Protein AF-0000000077343801 (afdb_homodimer)

Solvent-accessible surface area (backbone atoms only — not comparable to full-atom values): 18963 Å² total; per-residue (Å²): 127,83,72,76,74,76,71,52,54,49,68,35,41,31,36,28,34,60,86,75,68,34,45,58,31,28,44,32,45,61,70,58,52,49,40,48,61,66,46,58,32,49,32,30,43,39,27,48,33,86,76,45,64,86,81,28,13,57,35,38,32,52,55,19,48,60,54,38,42,67,70,47,59,74,65,82,71,52,58,58,52,56,58,66,41,30,54,53,63,66,68,47,43,61,56,43,52,52,58,41,66,49,52,73,79,70,54,62,78,61,87,59,46,31,31,30,33,21,34,45,32,48,43,69,61,44,73,66,56,51,50,51,51,30,59,74,67,66,58,84,60,70,84,46,47,44,78,46,77,46,70,43,41,71,70,50,47,54,47,34,54,54,29,27,77,74,32,54,47,19,53,25,65,63,73,97,128,84,72,76,74,76,72,52,56,49,68,34,41,31,36,27,36,60,86,76,67,34,44,57,30,28,42,33,44,60,70,59,52,47,40,48,60,65,47,58,32,48,32,32,43,40,26,48,31,86,76,46,63,85,82,26,13,57,37,36,32,51,54,20,49,60,54,38,39,68,70,45,56,75,62,82,73,50,59,59,53,53,58,66,40,31,53,53,63,67,69,47,44,64,56,45,53,51,58,42,65,48,52,72,80,70,54,63,80,62,87,60,47,30,30,31,34,21,33,47,33,48,44,69,61,44,73,64,54,50,50,52,51,30,57,75,68,67,56,83,60,69,83,47,49,44,77,46,78,44,71,44,40,71,69,50,48,52,47,34,53,55,29,27,76,73,32,53,46,19,53,24,64,64,74,95

Organism: Vitis vinifera (NCBI:txid29760)

Radius of gyration: 23.51 Å; Cα contacts (8 Å, |Δi|>4): 564; chains: 2; bounding box: 63×72×60 Å

Sequence (352 aa):
MASKSSTRKMSLKLLINKKDDKVVFAEVKNDFIDFLFNHFLTLPIGTIVSFLPKENCLRDLHESINKMEKAYLLHNESEDLTLKLKTPVFAFLPFFNRYSSRSRSDQHDDLVTYMVADDLSVTPMSMTSTMALFKKYNIQEVDVLEEKVVSIGLEEALHLLHCALHSEEALTNVFLMASKSSTRKMSLKLLINKKDDKVVFAEVKNDFIDFLFNHFLTLPIGTIVSFLPKENCLRDLHESINKMEKAYLLHNESEDLTLKLKTPVFAFLPFFNRYSSRSRSDQHDDLVTYMVADDLSVTPMSMTSTMALFKKYNIQEVDVLEEKVVSIGLEEALHLLHCALHSEEALTNVFL

Foldseek 3Di:
DPPPLPLDWAKWKFKAQQVVLATLKIKHDVLVVCCVPPQVVPQDPLQCLVLDDPPDPSVVVSVVLVVVCVVPVPDDPSVVVCQSSHHSLSSCVVSSNVVRPDDPVNPPPPVWIWIQGQQRDIDTDDPVVVVVSCVVVVPDDPVSIDIDMDTDDSVLSSQLSSCNVPHSRRVSVSPD/DPPPLPQDWAKWKFKAQQVVLATLKIKHDVLVVCCVPPQVVPQDPLQCLVLDDPPDPSVVVSVVLVVVCVVVVPDDPSVVVCQSSHHSLSSCVVSSNVVRPDDPVNPPPPVWIWIQGQQRDIDTDDPVVVVVSCVVVVPDDPVSIDIDMDTDDSVLSSQLSSCNVPHSRRVSVSPD

Nearest PDB structures (foldseek):
  8xa8-assembly1_D  TM=2.074E-01  e=5.955E-01  Bacillus
  8xa8-assembly1_D  TM=2.442E-01  e=6.085E-01  Bacillus

pLDDT: mean 81.86, std 16.07, range [22.3, 98.12]

Secondary structure (DSSP, 8-state):
---------EEEEEEEETTTTEEEEEEE-HHHHHIIIIIITTSBGGGGGGGS-SS-HHHHHHHHHHHHHHHHTTSTTHHHHHHHTS-HHHHHHHHHHHHHHS-GGGS---S--EEEETT--EEE--HHHHHHHHHHTT---GGGEEEEEEEE-HHHHHHHHHHHHH-S-HHHHHH-/---------EEEEEEEETTTTEEEEEEE-HHHHHIIIIIITTSBGGGGGGGS-SS-HHHHHHHHHHHHHHHHTTSTTHHHHHHHTS-HHHHHHHHHHHHHHS-GGGS---S--EEEETT--EEE--HHHHHHHHHHTT---GGGEEEEEEEE-HHHHHHHHHHHHH-S-HHHHHH-

Structure (mmCIF, N/CA/C/O backbone):
data_AF-0000000077343801-model_v1
#
loop_
_entity.id
_entity.type
_entity.pdbx_description
1 polymer 'Uncharacterized protein'
#
loop_
_atom_site.group_PDB
_atom_site.id
_atom_site.type_symbol
_atom_site.label_atom_id
_atom_site.label_alt_id
_atom_site.label_comp_id
_atom_site.label_asym_id
_atom_site.label_entity_id
_atom_site.label_seq_id
_atom_site.pdbx_PDB_ins_code
_atom_site.Cartn_x
_atom_site.Cartn_y
_atom_site.Cartn_z
_atom_site.occupancy
_atom_site.B_iso_or_equiv
_atom_site.auth_seq_id
_atom_site.auth_comp_id
_atom_site.auth_asym_id
_atom_site.auth_atom_id
_atom_site.pdbx_PDB_model_num
ATOM 1 N N . MET A 1 1 ? -30.266 -8.062 -25.109 1 22.3 1 MET A N 1
ATOM 2 C CA . MET A 1 1 ? -29.562 -8.938 -24.188 1 22.3 1 MET A CA 1
ATOM 3 C C . MET A 1 1 ? -28.094 -8.516 -24.062 1 22.3 1 MET A C 1
ATOM 5 O O . MET A 1 1 ? -27.328 -8.633 -25 1 22.3 1 MET A O 1
ATOM 9 N N . ALA A 1 2 ? -27.75 -7.426 -23.453 1 32.94 2 ALA A N 1
ATOM 10 C CA . ALA A 1 2 ? -26.406 -6.867 -23.453 1 32.94 2 ALA A CA 1
ATOM 11 C C . ALA A 1 2 ? -25.359 -7.938 -23.141 1 32.94 2 ALA A C 1
ATOM 13 O O . ALA A 1 2 ? -25.469 -8.617 -22.109 1 32.94 2 ALA A O 1
ATOM 14 N N . SER A 1 3 ? -24.828 -8.633 -23.938 1 30.98 3 SER A N 1
ATOM 15 C CA . SER A 1 3 ? -23.875 -9.719 -23.812 1 30.98 3 SER A CA 1
ATOM 16 C C . SER A 1 3 ? -22.797 -9.383 -22.781 1 30.98 3 SER A C 1
ATOM 18 O O . SER A 1 3 ? -22.125 -8.352 -22.891 1 30.98 3 SER A O 1
ATOM 20 N N . LYS A 1 4 ? -22.984 -9.531 -21.547 1 41.59 4 LYS A N 1
ATOM 21 C CA . LYS A 1 4 ? -22 -9.406 -20.484 1 41.59 4 LYS A CA 1
ATOM 22 C C . LYS A 1 4 ? -20.625 -9.914 -20.938 1 41.59 4 LYS A C 1
ATOM 24 O O . LYS A 1 4 ? -20.453 -11.117 -21.141 1 41.59 4 LYS A O 1
ATOM 29 N N . SER A 1 5 ? -20.031 -9.359 -21.891 1 47.78 5 SER A N 1
ATOM 30 C CA . SER A 1 5 ? -18.75 -9.672 -22.5 1 47.78 5 SER A CA 1
ATOM 31 C C . SER A 1 5 ? -17.781 -10.273 -21.484 1 47.78 5 SER A C 1
ATOM 33 O O . SER A 1 5 ? -17.531 -9.688 -20.438 1 47.78 5 SER A O 1
ATOM 35 N N . SER A 1 6 ? -17.719 -11.602 -21.375 1 57.34 6 SER A N 1
ATOM 36 C CA . SER A 1 6 ? -17 -12.461 -20.453 1 57.34 6 SER A CA 1
ATOM 37 C C . SER A 1 6 ? -15.523 -12.07 -20.359 1 57.34 6 SER A C 1
ATOM 39 O O . SER A 1 6 ? -14.82 -12.078 -21.375 1 57.34 6 SER A O 1
ATOM 41 N N . THR A 1 7 ? -15.094 -11.141 -19.469 1 70 7 THR A N 1
ATOM 42 C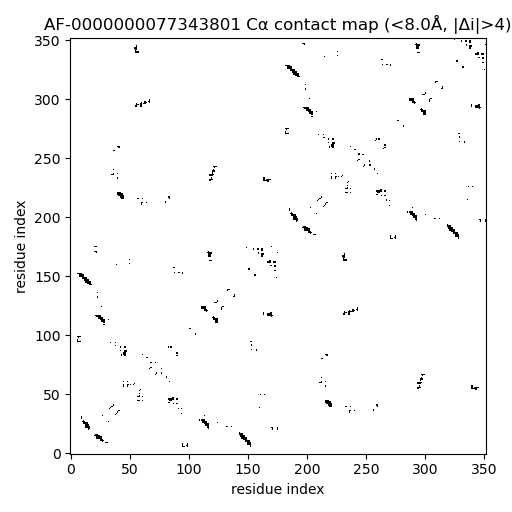 CA . THR A 1 7 ? -13.711 -10.719 -19.281 1 70 7 THR A CA 1
ATOM 43 C C . THR A 1 7 ? -12.789 -11.922 -19.125 1 70 7 THR A C 1
ATOM 45 O O . THR A 1 7 ? -13.094 -12.852 -18.375 1 70 7 THR A O 1
ATOM 48 N N . ARG A 1 8 ? -11.961 -12.211 -20.203 1 81.69 8 ARG A N 1
ATOM 49 C CA . ARG A 1 8 ? -10.992 -13.297 -20.172 1 81.69 8 ARG A CA 1
ATOM 50 C C . ARG A 1 8 ? -10.211 -13.32 -18.859 1 81.69 8 ARG A C 1
ATOM 52 O O . ARG A 1 8 ? -9.852 -12.266 -18.344 1 81.69 8 ARG A O 1
ATOM 59 N N . LYS A 1 9 ? -10.133 -14.555 -18.406 1 90.81 9 LYS A N 1
ATOM 60 C CA . LYS A 1 9 ? -9.398 -14.773 -17.156 1 90.81 9 LYS A CA 1
ATOM 61 C C . LYS A 1 9 ? -8.078 -15.492 -17.422 1 90.81 9 LYS A C 1
ATOM 63 O O . LYS A 1 9 ? -7.93 -16.188 -18.438 1 90.81 9 LYS A O 1
ATOM 68 N N . MET A 1 10 ? -7.086 -15.281 -16.562 1 92.25 10 MET A N 1
ATOM 69 C CA . MET A 1 10 ? -5.82 -16 -16.625 1 92.25 10 MET A CA 1
ATOM 70 C C . MET A 1 10 ? -5.945 -17.375 -15.977 1 92.25 10 MET A C 1
ATOM 72 O O . MET A 1 10 ? -6.672 -17.531 -15 1 92.25 10 MET A O 1
ATOM 76 N N . SER A 1 11 ? -5.23 -18.25 -16.5 1 92.88 11 SER A N 1
ATOM 77 C CA . SER A 1 11 ? -5.289 -19.609 -16 1 92.88 11 SER A CA 1
ATOM 78 C C . SER A 1 11 ? -4.066 -19.938 -15.148 1 92.88 11 SER A C 1
ATOM 80 O O . SER A 1 11 ? -2.938 -19.609 -15.516 1 92.88 11 SER A O 1
ATOM 82 N N . LEU A 1 12 ? -4.309 -20.594 -14 1 95.75 12 LEU A N 1
ATOM 83 C CA . LEU A 1 12 ? -3.275 -21.094 -13.102 1 95.75 12 LEU A CA 1
ATOM 84 C C . LEU A 1 12 ? -3.438 -22.594 -12.875 1 95.75 12 LEU A C 1
ATOM 86 O O . LEU A 1 12 ? -4.559 -23.094 -12.742 1 95.75 12 LEU A O 1
ATOM 90 N N . LYS A 1 13 ? -2.352 -23.25 -12.875 1 95.88 13 LYS A N 1
ATOM 91 C CA . LYS A 1 13 ? -2.354 -24.656 -12.531 1 95.88 13 LYS A CA 1
ATOM 92 C C . LYS A 1 13 ? -1.827 -24.875 -11.117 1 95.88 13 LYS A C 1
ATOM 94 O O . LYS A 1 13 ? -0.621 -24.797 -10.875 1 95.88 13 LYS A O 1
ATOM 99 N N . LEU A 1 14 ? -2.709 -25.266 -10.227 1 97.5 14 LEU A N 1
ATOM 100 C CA . LEU A 1 14 ? -2.355 -25.438 -8.828 1 97.5 14 LEU A CA 1
ATOM 101 C C . LEU A 1 14 ? -1.885 -26.859 -8.555 1 97.5 14 LEU A C 1
ATOM 103 O O . LEU A 1 14 ? -2.436 -27.812 -9.109 1 97.5 14 LEU A O 1
ATOM 107 N N . LEU A 1 15 ? -0.888 -26.984 -7.789 1 95.94 15 LEU A N 1
ATOM 108 C CA . LEU A 1 15 ? -0.57 -28.234 -7.102 1 95.94 15 LEU A CA 1
ATOM 109 C C . LEU A 1 15 ? -1.032 -28.188 -5.648 1 95.94 15 LEU A C 1
ATOM 111 O O . LEU A 1 15 ? -0.593 -27.328 -4.879 1 95.94 15 LEU A O 1
ATOM 115 N N . ILE A 1 16 ? -1.852 -29.094 -5.262 1 97.25 16 ILE A N 1
ATOM 116 C CA . ILE A 1 16 ? -2.518 -29.047 -3.963 1 97.25 16 ILE A CA 1
ATOM 117 C C . ILE A 1 16 ? -2.121 -30.281 -3.145 1 97.25 16 ILE A C 1
ATOM 119 O O . ILE A 1 16 ? -2.061 -31.391 -3.672 1 97.25 16 ILE A O 1
ATOM 123 N N . ASN A 1 17 ? -1.799 -30.078 -1.932 1 95.75 17 ASN A N 1
ATOM 124 C CA . ASN A 1 17 ? -1.691 -31.156 -0.95 1 95.75 17 ASN A CA 1
ATOM 125 C C . ASN A 1 17 ? -3.051 -31.5 -0.352 1 95.75 17 ASN A C 1
ATOM 127 O O . ASN A 1 17 ? -3.578 -30.766 0.48 1 95.75 17 ASN A O 1
ATOM 131 N N . LYS A 1 18 ? -3.551 -32.562 -0.709 1 94.19 18 LYS A N 1
ATOM 132 C CA . LYS A 1 18 ? -4.902 -32.969 -0.321 1 94.19 18 LYS A CA 1
ATOM 133 C C . LYS A 1 18 ? -4.977 -33.25 1.173 1 94.19 18 LYS A C 1
ATOM 135 O O . LYS A 1 18 ? -6.039 -33.125 1.783 1 94.19 18 LYS A O 1
ATOM 140 N N . LYS A 1 19 ? -3.992 -33.656 1.693 1 91.5 19 LYS A N 1
ATOM 141 C CA . LYS A 1 19 ? -3.973 -33.969 3.115 1 91.5 19 LYS A CA 1
ATOM 142 C C . LYS A 1 19 ? -4.262 -32.75 3.973 1 91.5 19 LYS A C 1
ATOM 144 O O . LYS A 1 19 ? -5.039 -32.812 4.93 1 91.5 19 LYS A O 1
ATOM 149 N N . ASP A 1 20 ? -3.699 -31.672 3.615 1 91.88 20 ASP A N 1
ATOM 150 C CA . ASP A 1 20 ? -3.82 -30.453 4.41 1 91.88 20 ASP A CA 1
ATOM 151 C C . ASP A 1 20 ? -4.777 -29.453 3.748 1 91.88 20 ASP A C 1
ATOM 153 O O . ASP A 1 20 ? -5.098 -28.422 4.328 1 91.88 20 ASP A O 1
ATOM 157 N N . ASP A 1 21 ? -5.215 -29.781 2.52 1 94.56 21 ASP A N 1
ATOM 158 C CA . ASP A 1 21 ? -6.047 -28.875 1.735 1 94.56 21 ASP A CA 1
ATOM 159 C C . ASP A 1 21 ? -5.371 -27.516 1.564 1 94.56 21 ASP A C 1
ATOM 161 O O . ASP A 1 21 ? -5.961 -26.484 1.873 1 94.56 21 ASP A O 1
ATOM 165 N N . LYS A 1 22 ? -4.137 -27.656 1.04 1 95.94 22 LYS A N 1
ATOM 166 C CA . LYS A 1 22 ? -3.332 -26.453 0.86 1 95.94 22 LYS A CA 1
ATOM 167 C C . LYS A 1 22 ? -2.676 -26.438 -0.518 1 95.94 22 LYS A C 1
ATOM 169 O O . LYS A 1 22 ? -2.246 -27.484 -1.022 1 95.94 22 LYS A O 1
ATOM 174 N N . VAL A 1 23 ? -2.621 -25.297 -1.036 1 97 23 VAL A N 1
ATOM 175 C CA . VAL A 1 23 ? -1.868 -25.125 -2.275 1 97 23 VAL A CA 1
ATOM 176 C C . VAL A 1 23 ? -0.371 -25.188 -1.981 1 97 23 VAL A C 1
ATOM 178 O O . VAL A 1 23 ? 0.115 -24.5 -1.077 1 97 23 VAL A O 1
ATOM 181 N N . VAL A 1 24 ? 0.286 -26.062 -2.65 1 96.12 24 VAL A N 1
ATOM 182 C CA . VAL A 1 24 ? 1.742 -26.078 -2.564 1 96.12 24 VAL A CA 1
ATOM 183 C C . VAL A 1 24 ? 2.328 -24.953 -3.414 1 96.12 24 VAL A C 1
ATOM 185 O O . VAL A 1 24 ? 3.098 -24.125 -2.916 1 96.12 24 VAL A O 1
ATOM 188 N N . PHE A 1 25 ? 1.961 -24.938 -4.641 1 96.44 25 PHE A N 1
ATOM 189 C CA . PHE A 1 25 ? 2.318 -23.828 -5.523 1 96.44 25 PHE A CA 1
ATOM 190 C C . PHE A 1 25 ? 1.411 -23.797 -6.746 1 96.44 25 PHE A C 1
ATOM 192 O O . PHE A 1 25 ? 0.63 -24.719 -6.969 1 96.44 25 PHE A O 1
ATOM 199 N N . ALA A 1 26 ? 1.459 -22.75 -7.516 1 96.44 26 ALA A N 1
ATOM 200 C CA . ALA A 1 26 ? 0.804 -22.594 -8.812 1 96.44 26 ALA A CA 1
ATOM 201 C C . ALA A 1 26 ? 1.829 -22.453 -9.93 1 96.44 26 ALA A C 1
ATOM 203 O O . ALA A 1 26 ? 2.816 -21.734 -9.797 1 96.44 26 ALA A O 1
ATOM 204 N N . GLU A 1 27 ? 1.664 -23.172 -10.906 1 93.44 27 GLU A N 1
ATOM 205 C CA . GLU A 1 27 ? 2.373 -22.938 -12.164 1 93.44 27 GLU A CA 1
ATOM 206 C C . GLU A 1 27 ? 1.689 -21.859 -12.992 1 93.44 27 GLU A C 1
ATOM 208 O O . GLU A 1 27 ? 0.493 -21.953 -13.273 1 93.44 27 GLU A O 1
ATOM 213 N N . VAL A 1 28 ? 2.434 -20.891 -13.367 1 91.81 28 VAL A N 1
ATOM 214 C CA . VAL A 1 28 ? 1.811 -19.734 -14.008 1 91.81 28 VAL A CA 1
ATOM 215 C C . VAL A 1 28 ? 2.676 -19.266 -15.18 1 91.81 28 VAL A C 1
ATOM 217 O O . VAL A 1 28 ? 3.859 -19.594 -15.258 1 91.81 28 VAL A O 1
ATOM 220 N N . LYS A 1 29 ? 2.062 -18.531 -15.953 1 87.31 29 LYS A N 1
ATOM 221 C CA . LYS A 1 29 ? 2.76 -17.938 -17.094 1 87.31 29 LYS A CA 1
ATOM 222 C C . LYS A 1 29 ? 3.066 -16.469 -16.844 1 87.31 29 LYS A C 1
ATOM 224 O O . LYS A 1 29 ? 2.766 -15.938 -15.766 1 87.31 29 LYS A O 1
ATOM 229 N N . ASN A 1 30 ? 3.633 -15.82 -17.812 1 85.06 30 ASN A N 1
ATOM 230 C CA . ASN A 1 30 ? 4.137 -14.461 -17.672 1 85.06 30 ASN A CA 1
ATOM 231 C C . ASN A 1 30 ? 3.008 -13.469 -17.406 1 85.06 30 ASN A C 1
ATOM 233 O O . ASN A 1 30 ? 3.217 -12.453 -16.734 1 85.06 30 ASN A O 1
ATOM 237 N N . ASP A 1 31 ? 1.903 -13.711 -17.922 1 85.56 31 ASP A N 1
ATOM 238 C CA . ASP A 1 31 ? 0.797 -12.773 -17.75 1 85.56 31 ASP A CA 1
ATOM 239 C C . ASP A 1 31 ? 0.469 -12.594 -16.266 1 85.56 31 ASP A C 1
ATOM 241 O O . ASP A 1 31 ? 0.23 -11.477 -15.812 1 85.56 31 ASP A O 1
ATOM 245 N N . PHE A 1 32 ? 0.473 -13.664 -15.539 1 91.25 32 PHE A N 1
ATOM 246 C CA . PHE A 1 32 ? 0.188 -13.57 -14.117 1 91.25 32 PHE A CA 1
ATOM 247 C C . PHE A 1 32 ? 1.351 -12.922 -13.375 1 91.25 32 PHE A C 1
ATOM 249 O O . PHE A 1 32 ? 1.143 -12.156 -12.43 1 91.25 32 PHE A O 1
ATOM 256 N N . ILE A 1 33 ? 2.572 -13.203 -13.758 1 89 33 ILE A N 1
ATOM 257 C CA . ILE A 1 33 ? 3.752 -12.578 -13.172 1 89 33 ILE A CA 1
ATOM 258 C C . ILE A 1 33 ? 3.711 -11.07 -13.406 1 89 33 ILE A C 1
ATOM 260 O O . ILE A 1 33 ? 3.975 -10.289 -12.492 1 89 33 ILE A O 1
ATOM 264 N N . ASP A 1 34 ? 3.391 -10.688 -14.578 1 84.94 34 ASP A N 1
ATOM 265 C CA . ASP A 1 34 ? 3.236 -9.273 -14.906 1 84.94 34 ASP A CA 1
ATOM 266 C C . ASP A 1 34 ? 2.18 -8.617 -14.023 1 84.94 34 ASP A C 1
ATOM 268 O O . ASP A 1 34 ? 2.389 -7.516 -13.516 1 84.94 34 ASP A O 1
ATOM 272 N N . PHE A 1 35 ? 1.111 -9.289 -13.828 1 90.25 35 PHE A N 1
ATOM 273 C CA . PHE A 1 35 ? 0.046 -8.773 -12.977 1 90.25 35 PHE A CA 1
ATOM 274 C C . PHE A 1 35 ? 0.545 -8.57 -11.547 1 90.25 35 PHE A C 1
ATOM 276 O O . PHE A 1 35 ? 0.338 -7.508 -10.961 1 90.25 35 PHE A O 1
ATOM 283 N N . LEU A 1 36 ? 1.188 -9.625 -10.992 1 92.38 36 LEU A N 1
ATOM 284 C CA . LEU A 1 36 ? 1.639 -9.578 -9.609 1 92.38 36 LEU A CA 1
ATOM 285 C C . LEU A 1 36 ? 2.664 -8.469 -9.406 1 92.38 36 LEU A C 1
ATOM 287 O O . LEU A 1 36 ? 2.535 -7.652 -8.492 1 92.38 36 LEU A O 1
ATOM 291 N N . PHE A 1 37 ? 3.598 -8.359 -10.281 1 87 37 PHE A N 1
ATOM 292 C CA . PHE A 1 37 ? 4.738 -7.477 -10.078 1 87 37 PHE A CA 1
ATOM 293 C C . PHE A 1 37 ? 4.402 -6.051 -10.492 1 87 37 PHE A C 1
ATOM 295 O O . PHE A 1 37 ? 4.773 -5.094 -9.812 1 87 37 PHE A O 1
ATOM 302 N N . ASN A 1 38 ? 3.682 -5.906 -11.547 1 84.19 38 ASN A N 1
ATOM 303 C CA . ASN A 1 38 ? 3.551 -4.582 -12.148 1 84.19 38 ASN A CA 1
ATOM 304 C C . ASN A 1 38 ? 2.203 -3.949 -11.828 1 84.19 38 ASN A C 1
ATOM 306 O O . ASN A 1 38 ? 2.021 -2.742 -12 1 84.19 38 ASN A O 1
ATOM 310 N N . HIS A 1 39 ? 1.342 -4.711 -11.383 1 86 39 HIS A N 1
ATOM 311 C CA . HIS A 1 39 ? 0.022 -4.152 -11.117 1 86 39 HIS A CA 1
ATOM 312 C C . HIS A 1 39 ? -0.382 -4.363 -9.664 1 86 39 HIS A C 1
ATOM 314 O O . HIS A 1 39 ? -0.862 -3.436 -9.008 1 86 39 HIS A O 1
ATOM 320 N N . PHE A 1 40 ? -0.179 -5.555 -9.234 1 89.88 40 PHE A N 1
ATOM 321 C CA . PHE A 1 40 ? -0.554 -5.922 -7.875 1 89.88 40 PHE A CA 1
ATOM 322 C C . PHE A 1 40 ? 0.315 -5.191 -6.855 1 89.88 40 PHE A C 1
ATOM 324 O O . PHE A 1 40 ? -0.2 -4.488 -5.984 1 89.88 40 PHE A O 1
ATOM 331 N N . LEU A 1 41 ? 1.603 -5.223 -7.051 1 88.56 41 LEU A N 1
ATOM 332 C CA . LEU A 1 41 ? 2.551 -4.637 -6.109 1 88.56 41 LEU A CA 1
ATOM 333 C C . LEU A 1 41 ? 2.637 -3.127 -6.289 1 88.56 41 LEU A C 1
ATOM 335 O O . LEU A 1 41 ? 3.098 -2.414 -5.395 1 88.56 41 LEU A O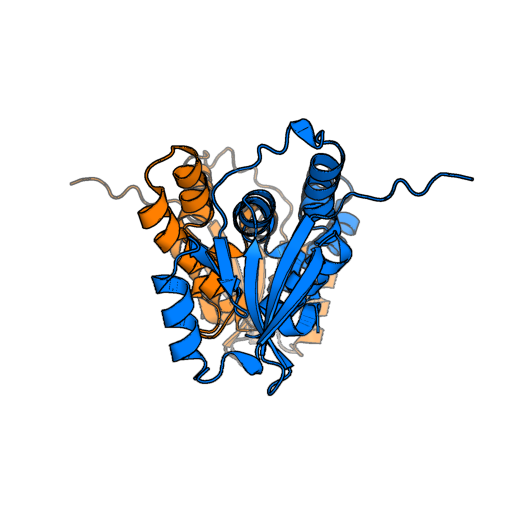 1
ATOM 339 N N . THR A 1 42 ? 2.232 -2.676 -7.398 1 85.88 42 THR A N 1
ATOM 340 C CA . THR A 1 42 ? 2.396 -1.252 -7.676 1 85.88 42 THR A CA 1
ATOM 341 C C . THR A 1 42 ? 1.11 -0.491 -7.367 1 85.88 42 THR A C 1
ATOM 343 O O . THR A 1 42 ? 1.014 0.708 -7.637 1 85.88 42 THR A O 1
ATOM 346 N N . LEU A 1 43 ? 0.204 -1.181 -6.812 1 87.25 43 LEU A N 1
ATOM 347 C CA . LEU A 1 43 ? -1.03 -0.518 -6.41 1 87.25 43 LEU A CA 1
ATOM 348 C C . LEU A 1 43 ? -0.749 0.57 -5.379 1 87.25 43 LEU A C 1
ATOM 350 O O . LEU A 1 43 ? 0.036 0.364 -4.449 1 87.25 43 LEU A O 1
ATOM 354 N N . PRO A 1 44 ? -1.374 1.67 -5.555 1 86.25 44 PRO A N 1
ATOM 355 C CA . PRO A 1 44 ? -1.252 2.682 -4.504 1 86.25 44 PRO A CA 1
ATOM 356 C C . PRO A 1 44 ? -1.771 2.193 -3.152 1 86.25 44 PRO A C 1
ATOM 358 O O . PRO A 1 44 ? -2.773 1.479 -3.094 1 86.25 44 PRO A O 1
ATOM 361 N N . ILE A 1 45 ? -1.162 2.629 -2.127 1 86.75 45 ILE A N 1
ATOM 362 C CA . ILE A 1 45 ? -1.534 2.225 -0.774 1 86.75 45 ILE A CA 1
ATOM 363 C C . ILE A 1 45 ? -2.945 2.715 -0.46 1 86.75 45 ILE A C 1
ATOM 365 O O . ILE A 1 45 ? -3.693 2.051 0.261 1 86.75 45 ILE A O 1
ATOM 369 N N . GLY A 1 46 ? -3.27 3.818 -1.034 1 84.62 46 GLY A N 1
ATOM 370 C CA . GLY A 1 46 ? -4.594 4.367 -0.8 1 84.62 46 GLY A CA 1
ATOM 371 C C . GLY A 1 46 ? -5.711 3.463 -1.284 1 84.62 46 GLY A C 1
ATOM 372 O O . GLY A 1 46 ? -6.855 3.582 -0.838 1 84.62 46 GLY A O 1
ATOM 373 N N . THR A 1 47 ? -5.43 2.551 -2.152 1 83.62 47 THR A N 1
ATOM 374 C CA . THR A 1 47 ? -6.453 1.676 -2.711 1 83.62 47 THR A CA 1
ATOM 375 C C . THR A 1 47 ? -6.758 0.522 -1.76 1 83.62 47 THR A C 1
ATOM 377 O O . THR A 1 47 ? -7.801 -0.127 -1.876 1 83.62 47 THR A O 1
ATOM 380 N N . ILE A 1 48 ? -5.918 0.285 -0.839 1 83.69 48 ILE A N 1
ATOM 381 C CA . ILE A 1 48 ? -6.09 -0.916 -0.029 1 83.69 48 ILE A CA 1
ATOM 382 C C . ILE A 1 48 ? -6.582 -0.532 1.364 1 83.69 48 ILE A C 1
ATOM 384 O O . ILE A 1 48 ? -6.664 -1.38 2.256 1 83.69 48 ILE A O 1
ATOM 388 N N . VAL A 1 49 ? -6.895 0.671 1.602 1 83.56 49 VAL A N 1
ATOM 389 C CA . VAL A 1 49 ? -7.234 1.155 2.936 1 83.56 49 VAL A CA 1
ATOM 390 C C . VAL A 1 49 ? -8.484 0.437 3.445 1 83.56 49 VAL A C 1
ATOM 392 O O . VAL A 1 49 ? -8.656 0.263 4.652 1 83.56 49 VAL A O 1
ATOM 395 N N . SER A 1 50 ? -9.32 0.065 2.562 1 79.69 50 SER A N 1
ATOM 396 C CA . SER A 1 50 ? -10.547 -0.62 2.959 1 79.69 50 SER A CA 1
ATOM 397 C C . SER A 1 50 ? -10.25 -1.986 3.564 1 79.69 50 SER A C 1
ATOM 399 O O . SER A 1 50 ? -11.094 -2.572 4.242 1 79.69 50 SER A O 1
ATOM 401 N N . PHE A 1 51 ? -9.062 -2.473 3.316 1 80.31 51 PHE A N 1
ATOM 402 C CA . PHE A 1 51 ? -8.672 -3.773 3.848 1 80.31 51 PHE A CA 1
ATOM 403 C C . PHE A 1 51 ? -7.926 -3.617 5.164 1 80.31 51 PHE A C 1
ATOM 405 O O . PHE A 1 51 ? -7.578 -4.609 5.809 1 80.31 51 PHE A O 1
ATOM 412 N N . LEU A 1 52 ? -7.664 -2.412 5.586 1 80.81 52 LEU A N 1
ATOM 413 C CA . LEU A 1 52 ? -6.918 -2.141 6.809 1 80.81 52 LEU A CA 1
ATOM 414 C C . LEU A 1 52 ? -7.855 -2.018 8.008 1 80.81 52 LEU A C 1
ATOM 416 O O . LEU A 1 52 ? -9.07 -1.859 7.836 1 80.81 52 LEU A O 1
ATOM 420 N N . PRO A 1 53 ? -7.258 -2.098 9.109 1 80.69 53 PRO A N 1
ATOM 421 C CA . PRO A 1 53 ? -8.094 -1.91 10.297 1 80.69 53 PRO A CA 1
ATOM 422 C C . PRO A 1 53 ? -8.773 -0.542 10.328 1 80.69 53 PRO A C 1
ATOM 424 O O . PRO A 1 53 ? -8.281 0.409 9.719 1 80.69 53 PRO A O 1
ATOM 427 N N . LYS A 1 54 ? -9.859 -0.451 11.062 1 80.62 54 LYS A N 1
ATOM 428 C CA . LYS A 1 54 ? -10.656 0.774 11.125 1 80.62 54 LYS A CA 1
ATOM 429 C C . LYS A 1 54 ? -9.852 1.919 11.734 1 80.62 54 LYS A C 1
ATOM 431 O O . LYS A 1 54 ? -9.961 3.066 11.297 1 80.62 54 LYS A O 1
ATOM 436 N N . GLU A 1 55 ? -9.109 1.577 12.766 1 83.88 55 GLU A N 1
ATOM 437 C CA . GLU A 1 55 ? -8.32 2.607 13.438 1 83.88 55 GLU A CA 1
ATOM 438 C C . GLU A 1 55 ? -6.926 2.717 12.82 1 83.88 55 GLU A C 1
ATOM 440 O O . GLU A 1 55 ? -5.934 2.336 13.438 1 83.88 55 GLU A O 1
ATOM 445 N N . ASN A 1 56 ? -6.922 3.195 11.555 1 87.31 56 ASN A N 1
ATOM 446 C CA . ASN A 1 56 ? -5.656 3.316 10.836 1 87.31 56 ASN A CA 1
ATOM 447 C C . ASN A 1 56 ? -5.516 4.691 10.188 1 87.31 56 ASN A C 1
ATOM 449 O O . ASN A 1 56 ? -6.461 5.203 9.586 1 87.31 56 ASN A O 1
ATOM 453 N N . CYS A 1 57 ? -4.383 5.234 10.328 1 91.75 57 CYS A N 1
ATOM 454 C CA . CYS A 1 57 ? -4.152 6.598 9.859 1 91.75 57 CYS A CA 1
ATOM 455 C C . CYS A 1 57 ? -4.309 6.688 8.344 1 91.75 57 CYS A C 1
ATOM 457 O O . CYS A 1 57 ? -4.773 7.703 7.824 1 91.75 57 CYS A O 1
ATOM 459 N N . LEU A 1 58 ? -3.912 5.668 7.656 1 88.44 58 LEU A N 1
ATOM 460 C CA . LEU A 1 58 ? -4.039 5.684 6.203 1 88.44 58 LEU A CA 1
ATOM 461 C C . LEU A 1 58 ? -5.504 5.695 5.781 1 88.44 58 LEU A C 1
ATOM 463 O O . LEU A 1 58 ? -5.867 6.336 4.793 1 88.44 58 LEU A O 1
ATOM 467 N N . ARG A 1 59 ? -6.262 4.988 6.5 1 86.88 59 ARG A N 1
ATOM 468 C CA . ARG A 1 59 ? -7.699 5 6.242 1 86.88 59 ARG A CA 1
ATOM 469 C C . ARG A 1 59 ? -8.297 6.379 6.508 1 86.88 59 ARG A C 1
ATOM 471 O O . ARG A 1 59 ? -9.07 6.891 5.699 1 86.88 59 ARG A O 1
ATOM 478 N N . ASP A 1 60 ? -7.945 6.934 7.609 1 89.5 60 ASP A N 1
ATOM 479 C CA . ASP A 1 60 ? -8.43 8.266 7.957 1 89.5 60 ASP A CA 1
ATOM 480 C C . ASP A 1 60 ? -8.031 9.289 6.898 1 89.5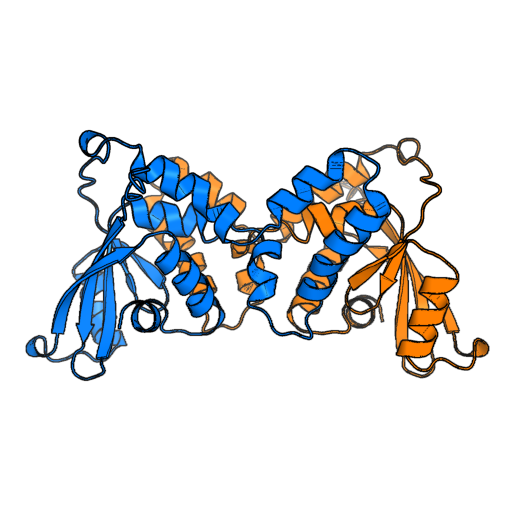 60 ASP A C 1
ATOM 482 O O . ASP A 1 60 ? -8.844 10.133 6.5 1 89.5 60 ASP A O 1
ATOM 486 N N . LEU A 1 61 ? -6.828 9.195 6.508 1 90.69 61 LEU A N 1
ATOM 487 C CA . LEU A 1 61 ? -6.316 10.086 5.473 1 90.69 61 LEU A CA 1
ATOM 488 C C . LEU A 1 61 ? -7.098 9.922 4.172 1 90.69 61 LEU A C 1
ATOM 490 O O . LEU A 1 61 ? -7.504 10.906 3.557 1 90.69 61 LEU A O 1
ATOM 494 N N . HIS A 1 62 ? -7.219 8.742 3.818 1 87.38 62 HIS A N 1
ATOM 495 C CA . HIS A 1 62 ? -7.965 8.445 2.604 1 87.38 62 HIS A CA 1
ATOM 496 C C . HIS A 1 62 ? -9.391 8.984 2.682 1 87.38 62 HIS A C 1
ATOM 498 O O . HIS A 1 62 ? -9.883 9.578 1.722 1 87.38 62 HIS A O 1
ATOM 504 N N . GLU A 1 63 ? -10.055 8.773 3.719 1 84.81 63 GLU A N 1
ATOM 505 C CA . GLU A 1 63 ? -11.43 9.234 3.908 1 84.81 63 GLU A CA 1
ATOM 506 C C . GLU A 1 63 ? -11.508 10.758 3.83 1 84.81 63 GLU A C 1
ATOM 508 O O . GLU A 1 63 ? -12.547 11.312 3.477 1 84.81 63 GLU A O 1
ATOM 513 N N . SER A 1 64 ? -10.5 11.391 4.227 1 87.06 64 SER A N 1
ATOM 514 C CA . SER A 1 64 ? -10.453 12.852 4.195 1 87.06 64 SER A CA 1
ATOM 515 C C . SER A 1 64 ? -10.531 13.375 2.768 1 87.06 64 SER A C 1
ATOM 517 O O . SER A 1 64 ? -11.008 14.492 2.539 1 87.06 64 SER A O 1
ATOM 519 N N . ILE A 1 65 ? -9.992 12.68 1.836 1 80.56 65 ILE A N 1
ATOM 520 C CA . ILE A 1 65 ? -10.047 13.086 0.436 1 80.56 65 ILE A CA 1
ATOM 521 C C . ILE A 1 65 ? -11.492 13.289 0.008 1 80.56 65 ILE A C 1
ATOM 523 O O . ILE A 1 65 ? -11.828 14.289 -0.63 1 80.56 65 ILE A O 1
ATOM 527 N N . ASN A 1 66 ? -12.281 12.344 0.38 1 70.88 66 ASN A N 1
ATOM 528 C CA . ASN A 1 66 ? -13.688 12.422 0.013 1 70.88 66 ASN A CA 1
ATOM 529 C C . ASN A 1 66 ? -14.367 13.633 0.65 1 70.88 66 ASN A C 1
ATOM 531 O O . ASN A 1 66 ? -15.203 14.281 0.023 1 70.88 66 ASN A O 1
ATOM 535 N N . LYS A 1 67 ? -13.938 13.844 1.85 1 73.62 67 LYS A N 1
ATOM 536 C CA . LYS A 1 67 ? -14.516 14.969 2.576 1 73.62 67 LYS A CA 1
ATOM 537 C C . LYS A 1 67 ? -14.062 16.297 1.98 1 73.62 67 LYS A C 1
ATOM 539 O O . LYS A 1 67 ? -14.852 17.25 1.893 1 73.62 67 LYS A O 1
ATOM 544 N N . MET A 1 68 ? -12.828 16.312 1.589 1 74.31 68 MET A N 1
ATOM 545 C CA . MET A 1 68 ? -12.25 17.531 1.022 1 74.31 68 MET A CA 1
ATOM 546 C C . MET A 1 68 ? -12.789 17.781 -0.383 1 74.31 68 MET A C 1
ATOM 548 O O . MET A 1 68 ? -12.984 18.938 -0.781 1 74.31 68 MET A O 1
ATOM 552 N N . GLU A 1 69 ? -12.773 16.75 -1.163 1 65.19 69 GLU A N 1
ATOM 553 C CA . GLU A 1 69 ? -13.359 16.875 -2.492 1 65.19 69 GLU A CA 1
ATOM 554 C C . GLU A 1 69 ? -14.766 17.484 -2.422 1 65.19 69 GLU A C 1
ATOM 556 O O . GLU A 1 69 ? -15.117 18.328 -3.24 1 65.19 69 GLU A O 1
ATOM 561 N N . LYS A 1 70 ? -15.383 16.984 -1.481 1 58.81 70 LYS A N 1
ATOM 562 C CA . LYS A 1 70 ? -16.719 17.531 -1.298 1 58.81 70 LYS A CA 1
ATOM 563 C C . LYS A 1 70 ? -16.672 18.984 -0.867 1 58.81 70 LYS A C 1
ATOM 565 O O . LYS A 1 70 ? -17.5 19.797 -1.294 1 58.81 70 LYS A O 1
ATOM 570 N N . ALA A 1 71 ? -15.68 19.109 0.065 1 55.59 71 ALA A N 1
ATOM 571 C CA . ALA A 1 71 ? -15.523 20.5 0.521 1 55.59 71 ALA A CA 1
ATOM 572 C C . ALA A 1 71 ? -14.891 21.359 -0.563 1 55.59 71 ALA A C 1
ATOM 574 O O . ALA A 1 71 ? -15.234 22.531 -0.707 1 55.59 71 ALA A O 1
ATOM 575 N N . TYR A 1 72 ? -13.734 20.766 -1.17 1 49.62 72 TYR A N 1
ATOM 576 C CA . TYR A 1 72 ? -13.07 21.5 -2.242 1 49.62 72 TYR A CA 1
ATOM 577 C C . TYR A 1 72 ? -13.648 21.125 -3.6 1 49.62 72 TYR A C 1
ATOM 579 O O . TYR A 1 72 ? -13.078 21.469 -4.641 1 49.62 72 TYR A O 1
ATOM 587 N N . LEU A 1 73 ? -14.578 20.438 -3.824 1 42.34 73 LEU A N 1
ATOM 588 C CA . LEU A 1 73 ? -15.062 20.281 -5.195 1 42.34 73 LEU A CA 1
ATOM 589 C C . LEU A 1 73 ? -14.664 21.484 -6.043 1 42.34 73 LEU A C 1
ATOM 591 O O . LEU A 1 73 ? -15.016 21.562 -7.223 1 42.34 73 LEU A O 1
ATOM 595 N N . LEU A 1 74 ? -14.344 22.469 -5.582 1 40.69 74 LEU A N 1
ATOM 596 C CA . LEU A 1 74 ? -14.375 23.438 -6.672 1 40.69 74 LEU A CA 1
ATOM 597 C C . LEU A 1 74 ? -13.266 23.172 -7.68 1 40.69 74 LEU A C 1
ATOM 599 O O . LEU A 1 74 ? -13.328 23.625 -8.82 1 40.69 74 LEU A O 1
ATOM 603 N N . HIS A 1 75 ? -11.844 22.938 -7.324 1 42 75 HIS A N 1
ATOM 604 C CA . HIS A 1 75 ? -10.984 23.078 -8.492 1 42 75 HIS A CA 1
ATOM 605 C C . HIS A 1 75 ? -10.586 21.719 -9.047 1 42 75 HIS A C 1
ATOM 607 O O . HIS A 1 75 ? -10.578 20.719 -8.32 1 42 75 HIS A O 1
ATOM 613 N N . ASN A 1 76 ? -10.383 21.328 -10.32 1 44.41 76 ASN A N 1
ATOM 614 C CA . ASN A 1 76 ? -10.164 20.344 -11.367 1 44.41 76 ASN A CA 1
ATOM 615 C C . ASN A 1 76 ? -9.203 19.25 -10.906 1 44.41 76 ASN A C 1
ATOM 617 O O . ASN A 1 76 ? -9.305 18.094 -11.344 1 44.41 76 ASN A O 1
ATOM 621 N N . GLU A 1 77 ? -8.289 19.438 -10.055 1 47.41 77 GLU A N 1
ATOM 622 C CA . GLU A 1 77 ? -7.148 18.547 -9.859 1 47.41 77 GLU A CA 1
ATOM 623 C C . GLU A 1 77 ? -7.508 17.391 -8.93 1 47.41 77 GLU A C 1
ATOM 625 O O . GLU A 1 77 ? -6.863 16.344 -8.961 1 47.41 77 GLU A O 1
ATOM 630 N N . SER A 1 78 ? -8.57 17.438 -8.172 1 50.88 78 SER A N 1
ATOM 631 C CA . SER A 1 78 ? -8.984 16.438 -7.195 1 50.88 78 SER A CA 1
ATOM 632 C C . SER A 1 78 ? -9.555 15.203 -7.879 1 50.88 78 SER A C 1
ATOM 634 O O . SER A 1 78 ? -9.422 14.094 -7.363 1 50.88 78 SER A O 1
ATOM 636 N N . GLU A 1 79 ? -10.109 15.391 -8.984 1 54.28 79 GLU A N 1
ATOM 637 C CA . GLU A 1 79 ? -10.766 14.266 -9.648 1 54.28 79 GLU A CA 1
ATOM 638 C C . GLU A 1 79 ? -9.781 13.141 -9.922 1 54.28 79 GLU A C 1
ATOM 640 O O . GLU A 1 79 ? -10.102 11.961 -9.742 1 54.28 79 GLU A O 1
ATOM 645 N N . ASP A 1 80 ? -8.625 13.602 -10.312 1 56.62 80 ASP A N 1
ATOM 646 C CA . ASP A 1 80 ? -7.648 12.594 -10.695 1 56.62 80 ASP A CA 1
ATOM 647 C C . ASP A 1 80 ? -7.168 11.805 -9.477 1 56.62 80 ASP A C 1
ATOM 649 O O . ASP A 1 80 ? -7.02 10.586 -9.539 1 56.62 80 ASP A O 1
ATOM 653 N N . LEU A 1 81 ? -7.047 12.531 -8.414 1 57.12 81 LEU A N 1
ATOM 654 C CA . LEU A 1 81 ? -6.582 11.867 -7.203 1 57.12 81 LEU A CA 1
ATOM 655 C C . LEU A 1 81 ? -7.609 10.852 -6.711 1 57.12 81 LEU A C 1
ATOM 657 O O . LEU A 1 81 ? -7.258 9.719 -6.375 1 57.12 81 LEU A O 1
ATOM 661 N N . THR A 1 82 ? -8.812 11.32 -6.668 1 56.97 82 THR A N 1
ATOM 662 C CA . THR A 1 82 ? -9.883 10.453 -6.207 1 56.97 82 THR A CA 1
ATOM 663 C C . THR A 1 82 ? -9.977 9.195 -7.066 1 56.97 82 THR A C 1
ATOM 665 O O . THR A 1 82 ? -10.242 8.102 -6.555 1 56.97 82 THR A O 1
ATOM 668 N N . LEU A 1 83 ? -9.695 9.477 -8.266 1 52.94 83 LEU A N 1
ATOM 669 C CA . LEU A 1 83 ? -9.758 8.336 -9.172 1 52.94 83 LEU A CA 1
ATOM 670 C C . LEU A 1 83 ? -8.625 7.355 -8.891 1 52.94 83 LEU A C 1
ATOM 672 O O . LEU A 1 83 ? -8.828 6.141 -8.953 1 52.94 83 LEU A O 1
ATOM 676 N N . LYS A 1 84 ? -7.48 7.945 -8.594 1 56.19 84 LYS A N 1
ATOM 677 C CA . LYS A 1 84 ? -6.301 7.117 -8.367 1 56.19 84 LYS A CA 1
ATOM 678 C C . LYS A 1 84 ? -6.445 6.297 -7.09 1 56.19 84 LYS A C 1
ATOM 680 O O . LYS A 1 84 ? -5.848 5.227 -6.961 1 56.19 84 LYS A O 1
ATOM 685 N N . LEU A 1 85 ? -7.168 6.863 -6.285 1 62.94 85 LEU A N 1
ATOM 686 C CA . LEU A 1 85 ? -7.246 6.25 -4.965 1 62.94 85 LEU A CA 1
ATOM 687 C C . LEU A 1 85 ? -8.547 5.465 -4.809 1 62.94 85 LEU A C 1
ATOM 689 O O . LEU A 1 85 ? -8.883 5.027 -3.705 1 62.94 85 LEU A O 1
ATOM 693 N N . LYS A 1 86 ? -9.125 5.375 -6.02 1 65.25 86 LYS A N 1
ATOM 694 C CA . LYS A 1 86 ? -10.328 4.555 -5.98 1 65.25 86 LYS A CA 1
ATOM 695 C C . LYS A 1 86 ? -10.008 3.127 -5.551 1 65.25 86 LYS A C 1
ATOM 697 O O . LYS A 1 86 ? -8.836 2.75 -5.453 1 65.25 86 LYS A O 1
ATOM 702 N N . THR A 1 87 ? -11.047 2.324 -5.414 1 69 87 THR A N 1
ATOM 703 C CA . THR A 1 87 ? -11.016 0.932 -4.98 1 69 87 THR A CA 1
ATOM 704 C C . THR A 1 87 ? -10.109 0.104 -5.879 1 69 87 THR A C 1
ATOM 706 O O . THR A 1 87 ? -9.836 0.488 -7.02 1 69 87 THR A O 1
ATOM 709 N N . PRO A 1 88 ? -9.445 -0.819 -5.328 1 75.38 88 PRO A N 1
ATOM 710 C CA . PRO A 1 88 ? -8.602 -1.714 -6.121 1 75.38 88 PRO A CA 1
ATOM 711 C C . PRO A 1 88 ? -9.266 -2.164 -7.418 1 75.38 88 PRO A C 1
ATOM 713 O O . PRO A 1 88 ? -8.586 -2.484 -8.391 1 75.38 88 PRO A O 1
ATOM 716 N N . VAL A 1 89 ? -10.5 -2.17 -7.465 1 78.31 89 VAL A N 1
ATOM 717 C CA . VAL A 1 89 ? -11.234 -2.576 -8.656 1 78.31 89 VAL A CA 1
ATOM 718 C C . VAL A 1 89 ? -10.852 -1.678 -9.836 1 78.31 89 VAL A C 1
ATOM 720 O O . VAL A 1 89 ? -10.539 -2.168 -10.922 1 78.31 89 VAL A O 1
ATOM 723 N N . PHE A 1 90 ? -10.773 -0.474 -9.539 1 78.19 90 PHE A N 1
ATOM 724 C CA . PHE A 1 90 ? -10.492 0.497 -10.594 1 78.19 90 PHE A CA 1
ATOM 725 C C . PHE A 1 90 ? -9.047 0.398 -11.055 1 78.19 90 PHE A C 1
ATOM 727 O O . PHE A 1 90 ? -8.734 0.654 -12.219 1 78.19 90 PHE A O 1
ATOM 734 N N . ALA A 1 91 ? -8.266 0.066 -10.156 1 80.56 91 ALA A N 1
ATOM 735 C CA . ALA A 1 91 ? -6.848 -0.066 -10.484 1 80.56 91 ALA A CA 1
ATOM 736 C C . ALA A 1 91 ? -6.598 -1.306 -11.336 1 80.56 91 ALA A C 1
ATOM 738 O O . ALA A 1 91 ? -5.746 -1.29 -12.227 1 80.56 91 ALA A O 1
ATOM 739 N N . PHE A 1 92 ? -7.41 -2.396 -11.102 1 87.06 92 PHE A N 1
ATOM 740 C CA . PHE A 1 92 ? -7.172 -3.664 -11.781 1 87.06 92 PHE A CA 1
ATOM 741 C C . PHE A 1 92 ? -7.926 -3.719 -13.109 1 87.06 92 PHE A C 1
ATOM 743 O O . PHE A 1 92 ? -7.516 -4.422 -14.031 1 87.06 92 PHE A O 1
ATOM 750 N N . LEU A 1 93 ? -8.906 -2.992 -13.25 1 85.75 93 LEU A N 1
ATOM 751 C CA . LEU A 1 93 ? -9.812 -3.078 -14.391 1 85.75 93 LEU A CA 1
ATOM 752 C C . LEU A 1 93 ? -9.062 -2.854 -15.695 1 85.75 93 LEU A C 1
ATOM 754 O O . LEU A 1 93 ? -9.234 -3.619 -16.656 1 85.75 93 LEU A O 1
ATOM 758 N N . PRO A 1 94 ? -8.281 -1.788 -15.773 1 83.31 94 PRO A N 1
ATOM 759 C CA . PRO A 1 94 ? -7.562 -1.596 -17.031 1 83.31 94 PRO A CA 1
ATOM 760 C C . PRO A 1 94 ? -6.719 -2.809 -17.422 1 83.31 94 PRO A C 1
ATOM 762 O O . PRO A 1 94 ? -6.633 -3.15 -18.609 1 83.31 94 PRO A O 1
ATOM 765 N N . PHE A 1 95 ? -6.066 -3.461 -16.5 1 86 95 PHE A N 1
ATOM 766 C CA . PHE A 1 95 ? -5.258 -4.641 -16.797 1 86 95 PHE A CA 1
ATOM 767 C C . PHE A 1 95 ? -6.113 -5.758 -17.375 1 86 95 PHE A C 1
ATOM 769 O O . PHE A 1 95 ? -5.781 -6.324 -18.422 1 86 95 PHE A O 1
ATOM 776 N N . PHE A 1 96 ? -7.16 -6.059 -16.75 1 89.56 96 PHE A N 1
ATOM 777 C CA . PHE A 1 96 ? -7.984 -7.191 -17.156 1 89.56 96 PHE A CA 1
ATOM 778 C C . PHE A 1 96 ? -8.703 -6.898 -18.469 1 89.56 96 PHE A C 1
ATOM 780 O O . PHE A 1 96 ? -8.922 -7.805 -19.266 1 89.56 96 PHE A O 1
ATOM 787 N N . ASN A 1 97 ? -9.039 -5.633 -18.656 1 86.31 97 ASN A N 1
ATOM 788 C CA . ASN A 1 97 ? -9.602 -5.25 -19.953 1 86.31 97 ASN A CA 1
ATOM 789 C C . ASN A 1 97 ? -8.602 -5.453 -21.078 1 86.31 97 ASN A C 1
ATOM 791 O O . ASN A 1 97 ? -8.953 -5.977 -22.141 1 86.31 97 ASN A O 1
ATOM 795 N N . ARG A 1 98 ? -7.395 -5.016 -20.875 1 85.88 98 ARG A N 1
ATOM 796 C CA . ARG A 1 98 ? -6.336 -5.195 -21.859 1 85.88 98 ARG A CA 1
ATOM 797 C C . ARG A 1 98 ? -6.055 -6.676 -22.094 1 85.88 98 ARG A C 1
ATOM 799 O O . ARG A 1 98 ? -5.871 -7.102 -23.234 1 85.88 98 ARG A O 1
ATOM 806 N N . TYR A 1 99 ? -5.977 -7.41 -20.984 1 86.12 99 TYR A N 1
ATOM 807 C CA . TYR A 1 99 ? -5.727 -8.844 -21.094 1 86.12 99 TYR A CA 1
ATOM 808 C C . TYR A 1 99 ? -6.801 -9.523 -21.938 1 86.12 99 TYR A C 1
ATOM 810 O O . TYR A 1 99 ? -6.5 -10.391 -22.75 1 86.12 99 TYR A O 1
ATOM 818 N N . SER A 1 100 ? -7.965 -9.164 -21.734 1 84.69 100 SER A N 1
ATOM 819 C CA . SER A 1 100 ? -9.094 -9.766 -22.438 1 84.69 100 SER A CA 1
ATOM 820 C C . SER A 1 100 ? -9.094 -9.398 -23.906 1 84.69 100 SER A C 1
ATOM 822 O O . SER A 1 100 ? -9.609 -10.148 -24.75 1 84.69 100 SER A O 1
ATOM 824 N N . SER A 1 101 ? -8.602 -8.234 -24.188 1 79.94 101 SER A N 1
ATOM 825 C CA . SER A 1 101 ? -8.617 -7.75 -25.562 1 79.94 101 SER A CA 1
ATOM 826 C C . SER A 1 101 ? -7.473 -8.352 -26.375 1 79.94 101 SER A C 1
ATOM 828 O O . SER A 1 101 ? -7.488 -8.305 -27.609 1 79.94 101 SER A O 1
ATOM 830 N N . ARG A 1 102 ? -6.422 -8.719 -25.688 1 74.94 102 ARG A N 1
ATOM 831 C CA . ARG A 1 102 ? -5.293 -9.312 -26.391 1 74.94 102 ARG A CA 1
ATOM 832 C C . ARG A 1 102 ? -5.699 -10.602 -27.094 1 74.94 102 ARG A C 1
ATOM 834 O O . ARG A 1 102 ? -6.492 -11.383 -26.547 1 74.94 102 ARG A O 1
ATOM 841 N N . SER A 1 103 ? -5.32 -10.664 -28.266 1 63.66 103 SER A N 1
ATOM 842 C CA . SER A 1 103 ? -5.578 -11.883 -29.016 1 63.66 103 SER A CA 1
ATOM 843 C C . SER A 1 103 ? -4.844 -13.078 -28.422 1 63.66 103 SER A C 1
ATOM 845 O O . SER A 1 103 ? -3.756 -12.922 -27.859 1 63.66 103 SER A O 1
ATOM 847 N N . ARG A 1 104 ? -5.516 -14.172 -28.312 1 61.66 104 ARG A N 1
ATOM 848 C CA . ARG A 1 104 ? -4.906 -15.406 -27.828 1 61.66 104 ARG A CA 1
ATOM 849 C C . ARG A 1 104 ? -3.568 -15.664 -28.516 1 61.66 104 ARG A C 1
ATOM 851 O O . ARG A 1 104 ? -2.656 -16.234 -27.922 1 61.66 104 ARG A O 1
ATOM 858 N N . SER A 1 105 ? -3.531 -15.297 -29.75 1 59.28 105 SER A N 1
ATOM 859 C CA . SER A 1 105 ? -2.314 -15.477 -30.531 1 59.28 105 SER A CA 1
ATOM 860 C C . SER A 1 105 ? -1.181 -14.602 -30.016 1 59.28 105 SER A C 1
ATOM 862 O O . SER A 1 105 ? -0.005 -14.914 -30.203 1 59.28 105 SER A O 1
ATOM 864 N N . ASP A 1 106 ? -1.502 -13.539 -29.5 1 57.22 106 ASP A N 1
ATOM 865 C CA . ASP A 1 106 ? -0.518 -12.594 -28.984 1 57.22 106 ASP A CA 1
ATOM 866 C C . ASP A 1 106 ? 0.098 -13.109 -27.688 1 57.22 106 ASP A C 1
ATOM 868 O O . ASP A 1 106 ? 1.1 -12.562 -27.203 1 57.22 106 ASP A O 1
ATOM 872 N N . GLN A 1 107 ? -0.658 -13.898 -27.125 1 55.06 107 GLN A N 1
ATOM 873 C CA . GLN A 1 107 ? -0.141 -14.484 -25.891 1 55.06 107 GLN A CA 1
ATOM 874 C C . GLN A 1 107 ? 0.901 -15.555 -26.188 1 55.06 107 GLN A C 1
ATOM 876 O O . GLN A 1 107 ? 0.563 -16.641 -26.656 1 55.06 107 GLN A O 1
ATOM 881 N N . HIS A 1 108 ? 2 -14.977 -26.578 1 53.03 108 HIS A N 1
ATOM 882 C CA . HIS A 1 108 ? 3.119 -15.859 -26.891 1 53.03 108 HIS A CA 1
ATOM 883 C C . HIS A 1 108 ? 3.254 -16.969 -25.844 1 53.0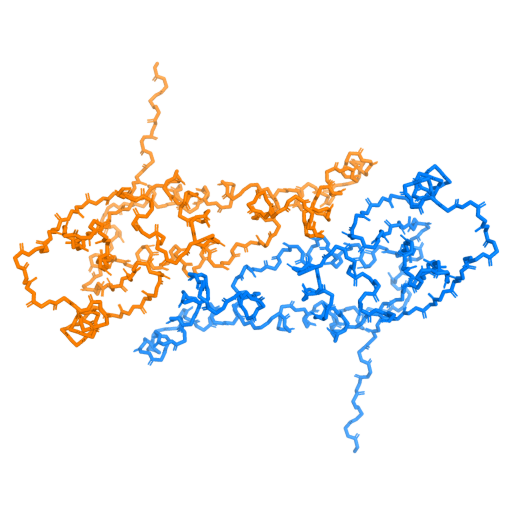3 108 HIS A C 1
ATOM 885 O O . HIS A 1 108 ? 3.086 -16.719 -24.641 1 53.03 108 HIS A O 1
ATOM 891 N N . ASP A 1 109 ? 3.111 -18.156 -26.297 1 54.94 109 ASP A N 1
ATOM 892 C CA . ASP A 1 109 ? 3.436 -19.344 -25.516 1 54.94 109 ASP A CA 1
ATOM 893 C C . ASP A 1 109 ? 4.785 -19.188 -24.828 1 54.94 109 ASP A C 1
ATOM 895 O O . ASP A 1 109 ? 5.832 -19.469 -25.422 1 54.94 109 ASP A O 1
ATOM 899 N N . ASP A 1 110 ? 4.902 -18.172 -24.078 1 56.31 110 ASP A N 1
ATOM 900 C CA . ASP A 1 110 ? 6.18 -18.125 -23.359 1 56.31 110 ASP A CA 1
ATOM 901 C C . ASP A 1 110 ? 6.512 -19.469 -22.734 1 56.31 110 ASP A C 1
ATOM 903 O O . ASP A 1 110 ? 5.656 -20.078 -22.094 1 56.31 110 ASP A O 1
ATOM 907 N N . LEU A 1 111 ? 7.539 -20.109 -23.25 1 63.31 111 LEU A N 1
ATOM 908 C CA . LEU A 1 111 ? 8.047 -21.406 -22.828 1 63.31 111 LEU A CA 1
ATOM 909 C C . LEU A 1 111 ? 8.359 -21.406 -21.328 1 63.31 111 LEU A C 1
ATOM 911 O O . LEU A 1 111 ? 8.359 -22.453 -20.688 1 63.31 111 LEU A O 1
ATOM 915 N N . VAL A 1 112 ? 8.461 -20.156 -20.781 1 69.69 112 VAL A N 1
ATOM 916 C CA . VAL A 1 112 ? 8.898 -20.125 -19.391 1 69.69 112 VAL A CA 1
ATOM 917 C C . VAL A 1 112 ? 7.691 -20.062 -18.469 1 69.69 112 VAL A C 1
ATOM 919 O O . VAL A 1 112 ? 6.754 -19.297 -18.703 1 69.69 112 VAL A O 1
ATOM 922 N N . THR A 1 113 ? 7.637 -21.031 -17.625 1 84.94 113 THR A N 1
ATOM 923 C CA . THR A 1 113 ? 6.629 -21.031 -16.578 1 84.94 113 THR A CA 1
ATOM 924 C C . THR A 1 113 ? 7.258 -20.734 -15.219 1 84.94 113 THR A C 1
ATOM 926 O O . THR A 1 113 ? 8.469 -20.875 -15.047 1 84.94 113 THR A O 1
ATOM 929 N N . TYR A 1 114 ? 6.531 -20.156 -14.391 1 89.12 114 TYR A N 1
ATOM 930 C CA . TYR A 1 114 ? 6.969 -19.797 -13.047 1 89.12 114 TYR A CA 1
ATOM 931 C C . TYR A 1 114 ? 6.172 -20.562 -11.992 1 89.12 114 TYR A C 1
ATOM 933 O O . TYR A 1 114 ? 5.113 -21.125 -12.289 1 89.12 114 TYR A O 1
ATOM 941 N N . MET A 1 115 ? 6.809 -20.609 -10.93 1 93 115 MET A N 1
ATOM 942 C CA . MET A 1 115 ? 6.152 -21.156 -9.75 1 93 115 MET A CA 1
ATOM 943 C C . MET A 1 115 ? 5.801 -20.062 -8.75 1 93 115 MET A C 1
ATOM 945 O O . MET A 1 115 ? 6.652 -19.25 -8.398 1 93 115 MET A O 1
ATOM 949 N N . VAL A 1 116 ? 4.605 -20 -8.352 1 95 116 VAL A N 1
ATOM 950 C CA . VAL A 1 116 ? 4.16 -19.109 -7.285 1 95 116 VAL A CA 1
ATOM 951 C C . VAL A 1 116 ? 3.686 -19.938 -6.094 1 95 116 VAL A C 1
ATOM 953 O O . VAL A 1 116 ? 2.715 -20.688 -6.195 1 95 116 VAL A O 1
ATOM 956 N N . ALA A 1 117 ? 4.297 -19.828 -5.012 1 96.19 117 ALA A N 1
ATOM 957 C CA . ALA A 1 117 ? 3.939 -20.578 -3.812 1 96.19 117 ALA A CA 1
ATOM 958 C C . ALA A 1 117 ? 2.695 -20 -3.152 1 96.19 117 ALA A C 1
ATOM 960 O O . ALA A 1 117 ? 2.199 -18.953 -3.568 1 96.19 117 ALA A O 1
ATOM 961 N N . ASP A 1 118 ? 2.24 -20.641 -2.133 1 96.44 118 ASP A N 1
ATOM 962 C CA . ASP A 1 118 ? 1.03 -20.234 -1.428 1 96.44 118 ASP A CA 1
ATOM 963 C C . ASP A 1 118 ? 1.204 -18.859 -0.799 1 96.44 118 ASP A C 1
ATOM 965 O O . ASP A 1 118 ? 0.232 -18.109 -0.637 1 96.44 118 ASP A O 1
ATOM 969 N N . ASP A 1 119 ? 2.377 -18.5 -0.379 1 94.94 119 ASP A N 1
ATOM 970 C CA . ASP A 1 119 ? 2.676 -17.203 0.234 1 94.94 119 ASP A CA 1
ATOM 971 C C . ASP A 1 119 ? 3.025 -16.156 -0.825 1 94.94 119 ASP A C 1
ATOM 973 O O . ASP A 1 119 ? 3.537 -15.086 -0.501 1 94.94 119 ASP A O 1
ATOM 977 N N . LEU A 1 120 ? 2.92 -16.453 -2.137 1 95.5 120 LEU A N 1
ATOM 978 C CA . LEU A 1 120 ? 3.057 -15.609 -3.316 1 95.5 120 LEU A CA 1
ATOM 979 C C . LEU A 1 120 ? 4.527 -15.391 -3.666 1 95.5 120 LEU A C 1
ATOM 981 O O . LEU A 1 120 ? 4.852 -14.578 -4.531 1 95.5 120 LEU A O 1
ATOM 985 N N . SER A 1 121 ? 5.422 -16.172 -2.996 1 93.44 121 SER A N 1
ATOM 986 C CA . SER A 1 121 ? 6.797 -16.156 -3.484 1 93.44 121 SER A CA 1
ATOM 987 C C . SER A 1 121 ? 6.887 -16.734 -4.891 1 93.44 121 SER A C 1
ATOM 989 O O . SER A 1 121 ? 6.227 -17.734 -5.203 1 93.44 121 SER A O 1
ATOM 991 N N . VAL A 1 122 ? 7.691 -16.125 -5.707 1 92.38 122 VAL A N 1
ATOM 992 C CA . VAL A 1 122 ? 7.785 -16.5 -7.117 1 92.38 122 VAL A CA 1
ATOM 993 C C . VAL A 1 122 ? 9.188 -17 -7.426 1 92.38 122 VAL A C 1
ATOM 995 O O . VAL A 1 122 ? 10.18 -16.422 -6.984 1 92.38 122 VAL A O 1
ATOM 998 N N . THR A 1 123 ? 9.242 -18.047 -8.086 1 88 123 THR A N 1
ATOM 999 C CA . THR A 1 123 ? 10.5 -18.594 -8.578 1 88 123 THR A CA 1
ATOM 1000 C C . THR A 1 123 ? 10.32 -19.203 -9.961 1 88 123 THR A C 1
ATOM 1002 O O . THR A 1 123 ? 9.234 -19.672 -10.305 1 88 123 THR A O 1
ATOM 1005 N N . PRO A 1 124 ? 11.367 -19.156 -10.805 1 83.69 124 PRO A N 1
ATOM 1006 C CA . PRO A 1 124 ? 11.273 -19.922 -12.055 1 83.69 124 PRO A CA 1
ATOM 1007 C C . PRO A 1 124 ? 10.992 -21.406 -11.82 1 83.69 124 PRO A C 1
ATOM 1009 O O . PRO A 1 124 ? 11.516 -22 -10.867 1 83.69 124 PRO A O 1
ATOM 1012 N N . MET A 1 125 ? 10.188 -21.938 -12.656 1 84.06 125 MET A N 1
ATOM 1013 C CA . MET A 1 125 ? 9.859 -23.344 -12.508 1 84.06 125 MET A CA 1
ATOM 1014 C C . MET A 1 125 ? 11.055 -24.219 -12.844 1 84.06 125 MET A C 1
ATOM 1016 O O . MET A 1 125 ? 11.656 -24.078 -13.906 1 84.06 125 MET A O 1
ATOM 1020 N N . SER A 1 126 ? 11.445 -25.047 -11.906 1 82.81 126 SER A N 1
ATOM 1021 C CA . SER A 1 126 ? 12.508 -26.031 -12.055 1 82.81 126 SER A CA 1
ATOM 1022 C C . SER A 1 126 ? 12.32 -27.188 -11.086 1 82.81 126 SER A C 1
ATOM 1024 O O . SER A 1 126 ? 11.516 -27.109 -10.156 1 82.81 126 SER A O 1
ATOM 1026 N N . MET A 1 127 ? 13.016 -28.25 -11.438 1 84.44 127 MET A N 1
ATOM 1027 C CA . MET A 1 127 ? 12.984 -29.375 -10.508 1 84.44 127 MET A CA 1
ATOM 1028 C C . MET A 1 127 ? 13.562 -28.984 -9.156 1 84.44 127 MET A C 1
ATOM 1030 O O . MET A 1 127 ? 13.07 -29.438 -8.117 1 84.44 127 MET A O 1
ATOM 1034 N N . THR A 1 128 ? 14.539 -28.172 -9.109 1 83.69 128 THR A N 1
ATOM 1035 C CA . THR A 1 128 ? 15.164 -27.719 -7.867 1 83.69 128 THR A CA 1
ATOM 1036 C C . THR A 1 128 ? 14.172 -26.922 -7.023 1 83.69 128 THR A C 1
ATOM 1038 O O . THR A 1 128 ? 14.023 -27.172 -5.824 1 83.69 128 THR A O 1
ATOM 1041 N N . SER A 1 129 ? 13.547 -25.969 -7.688 1 85.25 129 SER A N 1
ATOM 1042 C CA . SER A 1 129 ? 12.578 -25.156 -6.953 1 85.25 129 SER A CA 1
ATOM 1043 C C . SER A 1 129 ? 11.414 -26 -6.453 1 85.25 129 SER A C 1
ATOM 1045 O O . SER A 1 129 ? 10.914 -25.797 -5.348 1 85.25 129 SER A O 1
ATOM 1047 N N . THR A 1 130 ? 11.031 -26.969 -7.242 1 89.06 130 THR A N 1
ATOM 1048 C CA . THR A 1 130 ? 9.938 -27.859 -6.867 1 89.06 130 THR A CA 1
ATOM 1049 C C . THR A 1 130 ? 10.312 -28.688 -5.641 1 89.06 130 THR A C 1
ATOM 1051 O O . THR A 1 130 ? 9.539 -28.766 -4.676 1 89.06 130 THR A O 1
ATOM 1054 N N . MET A 1 131 ? 11.414 -29.25 -5.645 1 89.94 131 MET A N 1
ATOM 1055 C CA . MET A 1 131 ? 11.867 -30.078 -4.531 1 89.94 131 MET A CA 1
ATOM 1056 C C . MET A 1 131 ? 12.055 -29.234 -3.271 1 89.94 131 MET A C 1
ATOM 1058 O O . MET A 1 131 ? 11.781 -29.703 -2.164 1 89.94 131 MET A O 1
ATOM 1062 N N . ALA A 1 132 ? 12.594 -28.062 -3.455 1 88.5 132 ALA A N 1
ATOM 1063 C CA . ALA A 1 132 ? 12.766 -27.172 -2.32 1 88.5 132 ALA A CA 1
ATOM 1064 C C . ALA A 1 132 ? 11.438 -26.906 -1.62 1 88.5 132 ALA A C 1
ATOM 1066 O O . ALA A 1 132 ? 11.367 -26.891 -0.389 1 88.5 132 ALA A O 1
ATOM 1067 N N . LEU A 1 133 ? 10.391 -26.719 -2.387 1 89.38 133 LEU A N 1
ATOM 1068 C CA . LEU A 1 133 ? 9.078 -26.453 -1.807 1 89.38 133 LEU A CA 1
ATOM 1069 C C . LEU A 1 133 ? 8.531 -27.719 -1.126 1 89.38 133 LEU A C 1
ATOM 1071 O O . LEU A 1 133 ? 7.902 -27.625 -0.072 1 89.38 133 LEU A O 1
ATOM 1075 N N . PHE A 1 134 ? 8.789 -28.812 -1.753 1 91.69 134 PHE A N 1
ATOM 1076 C CA . PHE A 1 134 ? 8.367 -30.062 -1.14 1 91.69 134 PHE A CA 1
ATOM 1077 C C . PHE A 1 134 ? 9.016 -30.25 0.227 1 91.69 134 PHE A C 1
ATOM 1079 O O . PHE A 1 134 ? 8.352 -30.641 1.188 1 91.69 134 PHE A O 1
ATOM 1086 N N . LYS A 1 135 ? 10.234 -29.969 0.259 1 90.56 135 LYS A N 1
ATOM 1087 C CA . LYS A 1 135 ? 10.961 -30.062 1.521 1 90.56 135 LYS A CA 1
ATOM 1088 C C . LYS A 1 135 ? 10.414 -29.078 2.547 1 90.56 135 LYS A C 1
ATOM 1090 O O . LYS A 1 135 ? 10.18 -29.438 3.701 1 90.56 135 LYS A O 1
ATOM 1095 N N . LYS A 1 136 ? 10.227 -27.859 2.125 1 87.31 136 LYS A N 1
ATOM 1096 C CA . LYS A 1 136 ? 9.711 -26.797 2.986 1 87.31 136 LYS A CA 1
ATOM 1097 C C . LYS A 1 136 ? 8.391 -27.203 3.629 1 87.31 136 LYS A C 1
ATOM 1099 O O . LYS A 1 136 ? 8.148 -26.906 4.801 1 87.31 136 LYS A O 1
ATOM 1104 N N . TYR A 1 137 ? 7.578 -27.891 2.883 1 87.88 137 TYR A N 1
ATOM 1105 C CA . TYR A 1 137 ? 6.238 -28.188 3.363 1 87.88 137 TYR A CA 1
ATOM 1106 C C . TYR A 1 137 ? 6.141 -29.641 3.816 1 87.88 137 TYR A C 1
ATOM 1108 O O . TYR A 1 137 ? 5.047 -30.156 4.059 1 87.88 137 TYR A O 1
ATOM 1116 N N . ASN A 1 138 ? 7.258 -30.281 3.838 1 89.12 138 ASN A N 1
ATOM 1117 C CA . ASN A 1 138 ? 7.367 -31.656 4.32 1 89.12 138 ASN A CA 1
ATOM 1118 C C . ASN A 1 138 ? 6.469 -32.594 3.529 1 89.12 138 ASN A C 1
ATOM 1120 O O . ASN A 1 138 ? 5.727 -33.375 4.113 1 89.12 138 ASN A O 1
ATOM 1124 N N . ILE A 1 139 ? 6.531 -32.406 2.26 1 89.69 139 ILE A N 1
ATOM 1125 C CA . ILE A 1 139 ? 5.785 -33.312 1.375 1 89.69 139 ILE A CA 1
ATOM 1126 C C . ILE A 1 139 ? 6.633 -34.531 1.04 1 89.69 139 ILE A C 1
ATOM 1128 O O . ILE A 1 139 ? 7.664 -34.406 0.375 1 89.69 139 ILE A O 1
ATOM 1132 N N . GLN A 1 140 ? 6.203 -35.625 1.437 1 86.88 140 GLN A N 1
ATOM 1133 C CA . GLN A 1 140 ? 6.977 -36.844 1.275 1 86.88 140 GLN A CA 1
ATOM 1134 C C . GLN A 1 140 ? 6.344 -37.781 0.237 1 86.88 140 GLN A C 1
ATOM 1136 O O . GLN A 1 140 ? 7.035 -38.562 -0.404 1 86.88 140 GLN A O 1
ATOM 1141 N N . GLU A 1 141 ? 5.094 -37.688 0.159 1 88.31 141 GLU A N 1
ATOM 1142 C CA . GLU A 1 141 ? 4.359 -38.562 -0.754 1 88.31 141 GLU A CA 1
ATOM 1143 C C . GLU A 1 141 ? 3.727 -37.75 -1.89 1 88.31 141 GLU A C 1
ATOM 1145 O O . GLU A 1 141 ? 3.002 -36.781 -1.647 1 88.31 141 GLU A O 1
ATOM 1150 N N . VAL A 1 142 ? 3.936 -38.25 -2.994 1 85.75 142 VAL A N 1
ATOM 1151 C CA . VAL A 1 142 ? 3.455 -37.531 -4.168 1 85.75 142 VAL A CA 1
ATOM 1152 C C . VAL A 1 142 ? 1.99 -37.875 -4.426 1 85.75 142 VAL A C 1
ATOM 1154 O O . VAL A 1 142 ? 1.264 -37.094 -5.059 1 85.75 142 VAL A O 1
ATOM 1157 N N . ASP A 1 143 ? 1.558 -38.969 -3.883 1 90.31 143 ASP A N 1
ATOM 1158 C CA . ASP A 1 143 ? 0.198 -39.438 -4.137 1 90.31 143 ASP A CA 1
ATOM 1159 C C . ASP A 1 143 ? -0.83 -38.5 -3.469 1 90.31 143 ASP A C 1
ATOM 1161 O O . ASP A 1 143 ? -2.02 -38.562 -3.787 1 90.31 143 ASP A O 1
ATOM 1165 N N . VAL A 1 144 ? -0.444 -37.75 -2.604 1 92 144 VAL A N 1
ATOM 1166 C CA . VAL A 1 144 ? -1.356 -36.844 -1.896 1 92 144 VAL A CA 1
ATOM 1167 C C . VAL A 1 144 ? -1.518 -35.562 -2.678 1 92 144 VAL A C 1
ATOM 1169 O O . VAL A 1 144 ? -2.346 -34.719 -2.326 1 92 144 VAL A O 1
ATOM 1172 N N . LEU A 1 145 ? -0.75 -35.406 -3.68 1 93.62 145 LEU A N 1
ATOM 1173 C CA . LEU A 1 145 ? -0.768 -34.188 -4.465 1 93.62 145 LEU A CA 1
ATOM 1174 C C . LEU A 1 145 ? -1.78 -34.281 -5.602 1 93.62 145 LEU A C 1
ATOM 1176 O O . LEU A 1 145 ? -1.962 -35.344 -6.188 1 93.62 145 LEU A O 1
ATOM 1180 N N . GLU A 1 146 ? -2.441 -33.188 -5.895 1 95.38 146 GLU A N 1
ATOM 1181 C CA . GLU A 1 146 ? -3.398 -33.094 -6.992 1 95.38 146 GLU A CA 1
ATOM 1182 C C . GLU A 1 146 ? -3.238 -31.797 -7.766 1 95.38 146 GLU A C 1
ATOM 1184 O O . GLU A 1 146 ? -2.908 -30.766 -7.188 1 95.38 146 GLU A O 1
ATOM 1189 N N . GLU A 1 147 ? -3.451 -31.859 -9.039 1 95.19 147 GLU A N 1
ATOM 1190 C CA . GLU A 1 147 ? -3.43 -30.672 -9.891 1 95.19 147 GLU A CA 1
ATOM 1191 C C . GLU A 1 147 ? -4.84 -30.141 -10.117 1 95.19 147 GLU A C 1
ATOM 1193 O O . GLU A 1 147 ? -5.781 -30.906 -10.312 1 95.19 147 GLU A O 1
ATOM 1198 N N . LYS A 1 148 ? -5.008 -28.906 -10.039 1 96.56 148 LYS A N 1
ATOM 1199 C CA . LYS A 1 148 ? -6.273 -28.234 -10.32 1 96.56 148 LYS A CA 1
ATOM 1200 C C . LYS A 1 148 ? -6.047 -26.953 -11.125 1 96.56 148 LYS A C 1
ATOM 1202 O O . LYS A 1 148 ? -5.207 -26.125 -10.766 1 96.56 148 LYS A O 1
ATOM 1207 N N . VAL A 1 149 ? -6.715 -26.844 -12.18 1 95.81 149 VAL A N 1
ATOM 1208 C CA . VAL A 1 149 ? -6.621 -25.625 -12.977 1 95.81 149 VAL A CA 1
ATOM 1209 C C . VAL A 1 149 ? -7.688 -24.625 -12.531 1 95.81 149 VAL A C 1
ATOM 1211 O O . VAL A 1 149 ? -8.859 -24.984 -12.406 1 95.81 149 VAL A O 1
ATOM 1214 N N . VAL A 1 150 ? -7.254 -23.453 -12.242 1 96.88 150 VAL A N 1
ATOM 1215 C CA . VAL A 1 150 ? -8.172 -22.391 -11.812 1 96.88 150 VAL A CA 1
ATOM 1216 C C . VAL A 1 150 ? -7.973 -21.156 -12.68 1 96.88 150 VAL A C 1
ATOM 1218 O O . VAL A 1 150 ? -7.02 -21.078 -13.461 1 96.88 150 VAL A O 1
ATOM 1221 N N . SER A 1 151 ? -8.93 -20.25 -12.539 1 95.44 151 SER A N 1
ATOM 1222 C CA . SER A 1 151 ? -8.859 -19.016 -13.305 1 95.44 151 SER A CA 1
ATOM 1223 C C . SER A 1 151 ? -8.859 -17.797 -12.391 1 95.44 151 SER A C 1
ATOM 1225 O O . SER A 1 151 ? -9.516 -17.797 -11.344 1 95.44 151 SER A O 1
ATOM 1227 N N . ILE A 1 152 ? -8.141 -16.781 -12.773 1 95.06 152 ILE A N 1
ATOM 1228 C CA . ILE A 1 152 ? -8.109 -15.547 -12 1 95.06 152 ILE A CA 1
ATOM 1229 C C . ILE A 1 152 ? -8.586 -14.383 -12.867 1 95.06 152 ILE A C 1
ATOM 1231 O O . ILE A 1 152 ? -8 -14.102 -13.914 1 95.06 152 ILE A O 1
ATOM 1235 N N . GLY A 1 153 ? -9.648 -13.844 -12.562 1 93.19 153 GLY A N 1
ATOM 1236 C CA . GLY A 1 153 ? -10.164 -12.578 -13.055 1 93.19 153 GLY A CA 1
ATOM 1237 C C . GLY A 1 153 ? -10.195 -11.484 -12 1 93.19 153 GLY A C 1
ATOM 1238 O O . GLY A 1 153 ? -9.438 -11.539 -11.031 1 93.19 153 GLY A O 1
ATOM 1239 N N . LEU A 1 154 ? -10.938 -10.484 -12.273 1 90.44 154 LEU A N 1
ATOM 1240 C CA . LEU A 1 154 ? -11.008 -9.312 -11.398 1 90.44 154 LEU A CA 1
ATOM 1241 C C . LEU A 1 154 ? -11.43 -9.711 -9.992 1 90.44 154 LEU A C 1
ATOM 1243 O O . LEU A 1 154 ? -10.82 -9.281 -9.008 1 90.44 154 LEU A O 1
ATOM 1247 N N . GLU A 1 155 ? -12.414 -10.523 -9.875 1 91.06 155 GLU A N 1
ATOM 1248 C CA . GLU A 1 155 ? -12.93 -10.93 -8.57 1 91.06 155 GLU A CA 1
ATOM 1249 C C . GLU A 1 155 ? -11.875 -11.68 -7.766 1 91.06 155 GLU A C 1
ATOM 1251 O O . GLU A 1 155 ? -11.648 -11.383 -6.59 1 91.06 155 GLU A O 1
ATOM 1256 N N . GLU A 1 156 ? -11.25 -12.664 -8.391 1 95.06 156 GLU A N 1
ATOM 1257 C CA . GLU A 1 156 ? -10.211 -13.438 -7.715 1 95.06 156 GLU A CA 1
ATOM 1258 C C . GLU A 1 156 ? -9.016 -12.562 -7.352 1 95.06 156 GLU A C 1
ATOM 1260 O O . GLU A 1 156 ? -8.391 -12.758 -6.309 1 95.06 156 GLU A O 1
ATOM 1265 N N . ALA A 1 157 ? -8.734 -11.664 -8.211 1 94.38 157 ALA A N 1
ATOM 1266 C CA . ALA A 1 157 ? -7.613 -10.758 -7.969 1 94.38 157 ALA A CA 1
ATOM 1267 C C . ALA A 1 157 ? -7.859 -9.906 -6.723 1 94.38 157 ALA A C 1
ATOM 1269 O O . ALA A 1 157 ? -6.953 -9.703 -5.914 1 94.38 157 ALA A O 1
ATOM 1270 N N . LEU A 1 158 ? -9.062 -9.391 -6.59 1 90.75 158 LEU A N 1
ATOM 1271 C CA . LEU A 1 158 ? -9.43 -8.602 -5.418 1 90.75 158 LEU A CA 1
ATOM 1272 C C . LEU A 1 158 ? -9.375 -9.453 -4.152 1 90.75 158 LEU A C 1
ATOM 1274 O O . LEU A 1 158 ? -8.883 -9 -3.117 1 90.75 158 LEU A O 1
ATOM 1278 N N . HIS A 1 159 ? -9.867 -10.633 -4.262 1 94.38 159 HIS A N 1
ATOM 1279 C CA . HIS A 1 159 ? -9.789 -11.555 -3.133 1 94.38 159 HIS A CA 1
ATOM 1280 C C . HIS A 1 159 ? -8.344 -11.883 -2.787 1 94.38 159 HIS A C 1
ATOM 1282 O O . HIS A 1 159 ? -7.992 -12 -1.609 1 94.38 159 HIS A O 1
ATOM 1288 N N . LEU A 1 160 ? -7.512 -12.07 -3.795 1 96.12 160 LEU A N 1
ATOM 1289 C CA . LEU A 1 160 ? -6.094 -12.336 -3.586 1 96.12 160 LEU A CA 1
ATOM 1290 C C . LEU A 1 160 ? -5.434 -11.203 -2.816 1 96.12 160 LEU A C 1
ATOM 1292 O O . LEU A 1 160 ? -4.637 -11.445 -1.906 1 96.12 160 LEU A O 1
ATOM 1296 N N . LEU A 1 161 ? -5.754 -9.992 -3.203 1 92.94 161 LEU A N 1
ATOM 1297 C CA . LEU A 1 161 ? -5.223 -8.82 -2.516 1 92.94 161 LEU A CA 1
ATOM 1298 C C . LEU A 1 161 ? -5.609 -8.836 -1.04 1 92.94 161 LEU A C 1
ATOM 1300 O O . LEU A 1 161 ? -4.762 -8.617 -0.169 1 92.94 161 LEU A O 1
ATOM 1304 N N . HIS A 1 162 ? -6.844 -9.109 -0.755 1 90.62 162 HIS A N 1
ATOM 1305 C CA . HIS A 1 162 ? -7.32 -9.203 0.621 1 90.62 162 HIS A CA 1
ATOM 1306 C C . HIS A 1 162 ? -6.559 -10.281 1.395 1 90.62 162 HIS A C 1
ATOM 1308 O O . HIS A 1 162 ? -6.098 -10.031 2.514 1 90.62 162 HIS A O 1
ATOM 1314 N N . CYS A 1 163 ? -6.395 -11.414 0.825 1 93.38 163 CYS A N 1
ATOM 1315 C CA . CYS A 1 163 ? -5.723 -12.523 1.48 1 93.38 163 CYS A CA 1
ATOM 1316 C C . CYS A 1 163 ? -4.238 -12.227 1.677 1 93.38 163 CYS A C 1
ATOM 1318 O O . CYS A 1 163 ? -3.662 -12.578 2.707 1 93.38 163 CYS A O 1
ATOM 1320 N N . ALA A 1 164 ? -3.615 -11.648 0.675 1 93.31 164 ALA A N 1
ATOM 1321 C CA . ALA A 1 164 ? -2.189 -11.336 0.742 1 93.31 164 ALA A CA 1
ATOM 1322 C C . ALA A 1 164 ? -1.883 -10.406 1.913 1 93.31 164 ALA A C 1
ATOM 1324 O O . ALA A 1 164 ? -0.8 -10.477 2.5 1 93.31 164 ALA A O 1
ATOM 1325 N N . LEU A 1 165 ? -2.822 -9.539 2.285 1 87.38 165 LEU A N 1
ATOM 1326 C CA . LEU A 1 165 ? -2.639 -8.555 3.35 1 87.38 165 LEU A CA 1
ATOM 1327 C C . LEU A 1 165 ? -2.883 -9.188 4.715 1 87.38 165 LEU A C 1
ATOM 1329 O O . LEU A 1 165 ? -2.414 -8.68 5.734 1 87.38 165 LEU A O 1
ATOM 1333 N N . HIS A 1 166 ? -3.543 -10.391 4.762 1 87.25 166 HIS A N 1
ATOM 1334 C CA . HIS A 1 166 ? -4.039 -10.844 6.055 1 87.25 166 HIS A CA 1
ATOM 1335 C C 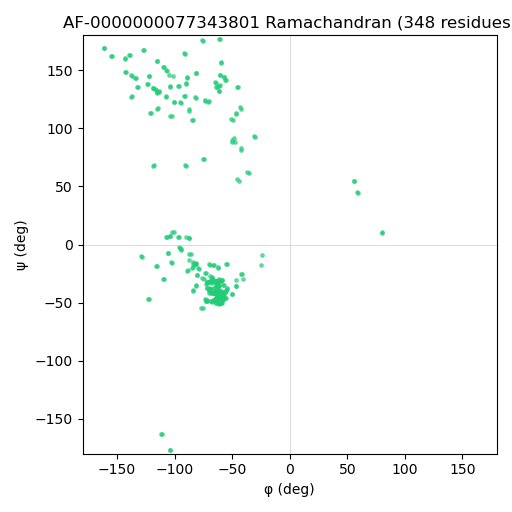. HIS A 1 166 ? -3.59 -12.273 6.348 1 87.25 166 HIS A C 1
ATOM 1337 O O . HIS A 1 166 ? -3.775 -12.766 7.461 1 87.25 166 HIS A O 1
ATOM 1343 N N . SER A 1 167 ? -3.037 -12.898 5.352 1 86.56 167 SER A N 1
ATOM 1344 C CA . SER A 1 167 ? -2.711 -14.305 5.531 1 86.56 167 SER A CA 1
ATOM 1345 C C . SER A 1 167 ? -1.405 -14.664 4.828 1 86.56 167 SER A C 1
ATOM 1347 O O . SER A 1 167 ? -0.939 -13.922 3.959 1 86.56 167 SER A O 1
ATOM 1349 N N . GLU A 1 168 ? -0.845 -15.781 5.277 1 91.31 168 GLU A N 1
ATOM 1350 C CA . GLU A 1 168 ? 0.338 -16.312 4.605 1 91.31 168 GLU A CA 1
ATOM 1351 C C . GLU A 1 168 ? -0.038 -17.391 3.586 1 91.31 168 GLU A C 1
ATOM 1353 O O . GLU A 1 168 ? 0.833 -17.953 2.928 1 91.31 168 GLU A O 1
ATOM 1358 N N . GLU A 1 169 ? -1.249 -17.672 3.527 1 95.06 169 GLU A N 1
ATOM 1359 C CA . GLU A 1 169 ? -1.753 -18.688 2.625 1 95.06 169 GLU A CA 1
ATOM 1360 C C . GLU A 1 169 ? -2.748 -18.109 1.624 1 95.06 169 GLU A C 1
ATOM 1362 O O . GLU A 1 169 ? -3.916 -18.5 1.603 1 95.06 169 GLU A O 1
ATOM 1367 N N . ALA A 1 170 ? -2.24 -17.312 0.786 1 96.88 170 ALA A N 1
ATOM 1368 C CA . ALA A 1 170 ? -3.086 -16.5 -0.073 1 96.88 170 ALA A CA 1
ATOM 1369 C C . ALA A 1 170 ? -3.771 -17.344 -1.143 1 96.88 170 ALA A C 1
ATOM 1371 O O . ALA A 1 170 ? -4.984 -17.234 -1.341 1 96.88 170 ALA A O 1
ATOM 1372 N N . LEU A 1 171 ? -3.021 -18.203 -1.852 1 98.12 171 LEU A N 1
ATOM 1373 C CA . LEU A 1 171 ? -3.613 -19 -2.922 1 98.12 171 LEU A CA 1
ATOM 1374 C C . LEU A 1 171 ? -4.625 -19.984 -2.361 1 98.12 171 LEU A C 1
ATOM 1376 O O . LEU A 1 171 ? -5.695 -20.188 -2.939 1 98.12 171 LEU A O 1
ATOM 1380 N N . THR A 1 172 ? -4.324 -20.609 -1.249 1 97.75 172 THR A N 1
ATOM 1381 C CA . THR A 1 172 ? -5.23 -21.547 -0.597 1 97.75 172 THR A CA 1
ATOM 1382 C C . THR A 1 172 ? -6.555 -20.875 -0.254 1 97.75 172 THR A C 1
ATOM 1384 O O . THR A 1 172 ? -7.625 -21.406 -0.553 1 97.75 172 THR A O 1
ATOM 1387 N N . ASN A 1 173 ? -6.5 -19.703 0.295 1 96.94 173 ASN A N 1
ATOM 1388 C CA . ASN A 1 173 ? -7.691 -18.984 0.735 1 96.94 173 ASN A CA 1
ATOM 1389 C C . ASN A 1 173 ? -8.547 -18.531 -0.448 1 96.94 173 ASN A C 1
ATOM 1391 O O . ASN A 1 173 ? -9.773 -18.484 -0.347 1 96.94 173 ASN A O 1
ATOM 1395 N N . VAL A 1 174 ? -7.945 -18.234 -1.538 1 97.38 174 VAL A N 1
ATOM 1396 C CA . VAL A 1 174 ? -8.68 -17.719 -2.689 1 97.38 174 VAL A CA 1
ATOM 1397 C C . VAL A 1 174 ? -9.32 -18.891 -3.451 1 97.38 174 VAL A C 1
ATOM 1399 O O . VAL A 1 174 ? -10.453 -18.781 -3.932 1 97.38 174 VAL A O 1
ATOM 1402 N N . PHE A 1 175 ? -8.633 -20 -3.482 1 97.5 175 PHE A N 1
ATOM 1403 C CA . PHE A 1 175 ? -9.039 -20.984 -4.488 1 97.5 175 PHE A CA 1
ATOM 1404 C C . PHE A 1 175 ? -9.555 -22.25 -3.828 1 97.5 175 PHE A C 1
ATOM 1406 O O . PHE A 1 175 ? -10.141 -23.109 -4.496 1 97.5 175 PHE A O 1
ATOM 1413 N N . LEU A 1 176 ? -9.258 -22.484 -2.607 1 95.5 176 LEU A N 1
ATOM 1414 C CA . LEU A 1 176 ? -9.719 -23.703 -1.93 1 95.5 176 LEU A CA 1
ATOM 1415 C C . LEU A 1 176 ? -10.727 -23.359 -0.839 1 95.5 176 LEU A C 1
ATOM 1417 O O . LEU A 1 176 ? -10.711 -22.25 -0.293 1 95.5 176 LEU A O 1
ATOM 1421 N N . MET B 1 1 ? 34.688 20.719 -0.109 1 22.39 1 MET B N 1
ATOM 1422 C CA . MET B 1 1 ? 33.656 20.562 0.91 1 22.39 1 MET B CA 1
ATOM 1423 C C . MET B 1 1 ? 32.281 20.422 0.269 1 22.39 1 MET B C 1
ATOM 1425 O O . MET B 1 1 ? 31.766 21.375 -0.335 1 22.39 1 MET B O 1
ATOM 1429 N N . ALA B 1 2 ? 31.922 19.359 -0.356 1 33.22 2 ALA B N 1
ATOM 1430 C CA . ALA B 1 2 ? 30.703 19.234 -1.154 1 33.22 2 ALA B CA 1
ATOM 1431 C C . ALA B 1 2 ? 29.5 19.75 -0.386 1 33.22 2 ALA B C 1
ATOM 1433 O O . ALA B 1 2 ? 29.25 19.328 0.746 1 33.22 2 ALA B O 1
ATOM 1434 N N . SER B 1 3 ? 29.094 20.875 -0.434 1 30.44 3 SER B N 1
ATOM 1435 C CA . SER B 1 3 ? 27.984 21.531 0.259 1 30.44 3 SER B CA 1
ATOM 1436 C C . SER B 1 3 ? 26.75 20.641 0.292 1 30.44 3 SER B C 1
ATOM 1438 O O . SER B 1 3 ? 26.266 20.203 -0.753 1 30.44 3 SER B O 1
ATOM 1440 N N . LYS B 1 4 ? 26.594 19.734 1.156 1 41.94 4 LYS B N 1
ATOM 1441 C CA . LYS B 1 4 ? 25.406 18.938 1.408 1 41.94 4 LYS B CA 1
ATOM 1442 C C . LYS B 1 4 ? 24.141 19.766 1.239 1 41.94 4 LYS B C 1
ATOM 1444 O O . LYS B 1 4 ? 23.875 20.672 2.031 1 41.94 4 LYS B O 1
ATOM 1449 N N . SER B 1 5 ? 23.859 20.266 0.11 1 48 5 SER B N 1
ATOM 1450 C CA . SER B 1 5 ? 22.719 21.094 -0.289 1 48 5 SER B CA 1
ATOM 1451 C C . SER B 1 5 ? 21.484 20.766 0.527 1 48 5 SER B C 1
ATOM 1453 O O . SER B 1 5 ? 21.047 19.609 0.583 1 48 5 SER B O 1
ATOM 1455 N N . SER B 1 6 ? 21.234 21.469 1.632 1 57.38 6 SER B N 1
ATOM 1456 C CA . SER B 1 6 ? 20.203 21.328 2.65 1 57.38 6 SER B CA 1
ATOM 1457 C C . SER B 1 6 ? 18.812 21.219 2.018 1 57.38 6 SER B C 1
ATOM 1459 O O . SER B 1 6 ? 18.375 22.109 1.287 1 57.38 6 SER B O 1
ATOM 1461 N N . THR B 1 7 ? 18.281 20 1.683 1 70.12 7 THR B N 1
ATOM 1462 C CA . THR B 1 7 ? 16.969 19.766 1.104 1 70.12 7 THR B CA 1
ATOM 1463 C C . THR B 1 7 ? 15.891 20.484 1.919 1 70.12 7 THR B C 1
ATOM 1465 O O . THR B 1 7 ? 15.883 20.406 3.148 1 70.12 7 THR B O 1
ATOM 1468 N N . ARG B 1 8 ? 15.305 21.594 1.351 1 81.81 8 ARG B N 1
ATOM 1469 C CA . ARG B 1 8 ? 14.227 22.359 1.977 1 81.81 8 ARG B CA 1
ATOM 1470 C C . ARG B 1 8 ? 13.156 21.422 2.529 1 81.81 8 ARG B C 1
ATOM 1472 O O . ARG B 1 8 ? 12.812 20.422 1.903 1 81.81 8 ARG B O 1
ATOM 1479 N N . LYS B 1 9 ? 12.797 21.828 3.734 1 90.88 9 LYS B N 1
ATOM 1480 C CA . LYS B 1 9 ? 11.758 21.062 4.422 1 90.88 9 LYS B CA 1
ATOM 1481 C C . LYS B 1 9 ? 10.461 21.875 4.516 1 90.88 9 LYS B C 1
ATOM 1483 O O . LYS B 1 9 ? 10.492 23.109 4.457 1 90.88 9 LYS B O 1
ATOM 1488 N N . MET B 1 10 ? 9.328 21.188 4.582 1 92.19 10 MET B N 1
ATOM 1489 C CA . MET B 1 10 ? 8.039 21.828 4.797 1 92.19 10 MET B CA 1
ATOM 1490 C C . MET B 1 10 ? 7.812 22.125 6.277 1 92.19 10 MET B C 1
ATOM 1492 O O . MET B 1 10 ? 8.242 21.344 7.137 1 92.19 10 MET B O 1
ATOM 1496 N N . SER B 1 11 ? 7.145 23.156 6.48 1 92.81 11 SER B N 1
ATOM 1497 C CA . SER B 1 11 ? 6.898 23.562 7.859 1 92.81 11 SER B CA 1
ATOM 1498 C C . SER B 1 11 ? 5.469 23.234 8.289 1 92.81 11 SER B C 1
ATOM 1500 O O . SER B 1 11 ? 4.523 23.484 7.535 1 92.81 11 SER B O 1
ATOM 1502 N N . LEU B 1 12 ? 5.336 22.688 9.508 1 95.62 12 LEU B N 1
ATOM 1503 C CA . LEU B 1 12 ? 4.055 22.422 10.148 1 95.62 12 LEU B CA 1
ATOM 1504 C C . LEU B 1 12 ? 3.961 23.109 11.5 1 95.62 12 LEU B C 1
ATOM 1506 O O . LEU B 1 12 ? 4.941 23.172 12.25 1 95.62 12 LEU B O 1
ATOM 1510 N N . LYS B 1 13 ? 2.836 23.656 11.742 1 95.75 13 LYS B N 1
ATOM 1511 C CA . LYS B 1 13 ? 2.568 24.219 13.055 1 95.75 13 LYS B CA 1
ATOM 1512 C C . LYS B 1 13 ? 1.68 23.297 13.891 1 95.75 13 LYS B C 1
ATOM 1514 O O . LYS B 1 13 ? 0.474 23.219 13.648 1 95.75 13 LYS B O 1
ATOM 1519 N N . LEU B 1 14 ? 2.246 22.719 14.898 1 97.44 14 LEU B N 1
ATOM 1520 C CA . LEU B 1 14 ? 1.533 21.75 15.734 1 97.44 14 LEU B CA 1
ATOM 1521 C C . LEU B 1 14 ? 0.83 22.453 16.891 1 97.44 14 LEU B C 1
ATOM 1523 O O . LEU B 1 14 ? 1.372 23.391 17.469 1 97.44 14 LEU B O 1
ATOM 1527 N N . LEU B 1 15 ? -0.33 22.047 17.156 1 95.94 15 LEU B N 1
ATOM 1528 C CA . LEU B 1 15 ? -0.968 22.297 18.453 1 95.94 15 LEU B CA 1
ATOM 1529 C C . LEU B 1 15 ? -0.88 21.062 19.344 1 95.94 15 LEU B C 1
ATOM 1531 O O . LEU B 1 15 ? -1.383 20 18.984 1 95.94 15 LEU B O 1
ATOM 1535 N N . ILE B 1 16 ? -0.312 21.188 20.484 1 97.19 16 ILE B N 1
ATOM 1536 C CA . ILE B 1 16 ? 0.007 20.062 21.344 1 97.19 16 ILE B CA 1
ATOM 1537 C C . ILE B 1 16 ? -0.735 20.203 22.672 1 97.19 16 ILE B C 1
ATOM 1539 O O . ILE B 1 16 ? -0.805 21.297 23.25 1 97.19 16 ILE B O 1
ATOM 1543 N N . ASN B 1 17 ? -1.313 19.156 23.109 1 95.75 17 ASN B N 1
ATOM 1544 C CA . ASN B 1 17 ? -1.801 19.047 24.469 1 95.75 17 ASN B CA 1
ATOM 1545 C C . ASN B 1 17 ? -0.69 18.609 25.422 1 95.75 17 ASN B C 1
ATOM 1547 O O . ASN B 1 17 ? -0.299 17.453 25.453 1 95.75 17 ASN B O 1
ATOM 1551 N N . LYS B 1 18 ? -0.252 19.469 26.188 1 94.19 18 LYS B N 1
ATOM 1552 C CA . LYS B 1 18 ? 0.895 19.219 27.047 1 94.19 18 LYS B CA 1
ATOM 1553 C C . LYS B 1 18 ? 0.554 18.219 28.156 1 94.19 18 LYS B C 1
ATOM 1555 O O . LYS B 1 18 ? 1.437 17.531 28.656 1 94.19 18 LYS B O 1
ATOM 1560 N N . LYS B 1 19 ? -0.574 18.172 28.5 1 91.44 19 LYS B N 1
ATOM 1561 C CA . LYS B 1 19 ? -0.996 17.25 29.562 1 91.44 19 LYS B CA 1
ATOM 1562 C C . LYS B 1 19 ? -0.772 15.797 29.141 1 91.44 19 LYS B C 1
ATOM 1564 O O . LYS B 1 19 ? -0.284 14.992 29.938 1 91.44 19 LYS B O 1
ATOM 1569 N N . ASP B 1 20 ? -1.081 15.508 27.938 1 91.81 20 ASP B N 1
ATOM 1570 C CA . ASP B 1 20 ? -1.008 14.133 27.453 1 91.81 20 ASP B CA 1
ATOM 1571 C C . ASP B 1 20 ? 0.202 13.938 26.547 1 91.81 20 ASP B C 1
ATOM 1573 O O . ASP B 1 20 ? 0.499 12.812 26.125 1 91.81 20 ASP B O 1
ATOM 1577 N N . ASP B 1 21 ? 0.885 15.031 26.219 1 94.56 21 ASP B N 1
ATOM 1578 C CA . ASP B 1 21 ? 1.998 15.008 25.281 1 94.56 21 ASP B CA 1
ATOM 1579 C C . ASP B 1 21 ? 1.566 14.414 23.938 1 94.56 21 ASP B C 1
ATOM 1581 O O . ASP B 1 21 ? 2.188 13.477 2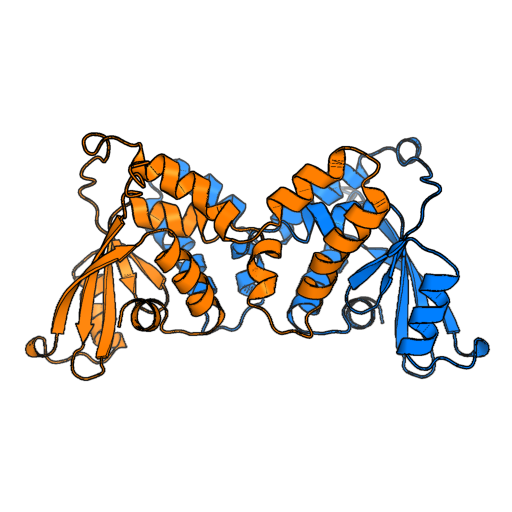3.438 1 94.56 21 ASP B O 1
ATOM 1585 N N . LYS B 1 22 ? 0.5 15.07 23.453 1 95.88 22 LYS B N 1
ATOM 1586 C CA . LYS B 1 22 ? -0.073 14.594 22.188 1 95.88 22 LYS B CA 1
ATOM 1587 C C . LYS B 1 22 ? -0.352 15.75 21.234 1 95.88 22 LYS B C 1
ATOM 1589 O O . LYS B 1 22 ? -0.765 16.828 21.672 1 95.88 22 LYS B O 1
ATOM 1594 N N . VAL B 1 23 ? -0.133 15.484 20.047 1 97 23 VAL B N 1
ATOM 1595 C CA . VAL B 1 23 ? -0.525 16.453 19.016 1 97 23 VAL B CA 1
ATOM 1596 C C . VAL B 1 23 ? -2.043 16.438 18.844 1 97 23 VAL B C 1
ATOM 1598 O O . VAL B 1 23 ? -2.646 15.375 18.703 1 97 23 VAL B O 1
ATOM 1601 N N . VAL B 1 24 ? -2.609 17.578 19.016 1 96.06 24 VAL B N 1
ATOM 1602 C CA . VAL B 1 24 ? -4.031 17.719 18.703 1 96.06 24 VAL B CA 1
ATOM 1603 C C . VAL B 1 24 ? -4.238 17.781 17.203 1 96.06 24 VAL B C 1
ATOM 1605 O O . VAL B 1 24 ? -4.996 16.984 16.625 1 96.06 24 VAL B O 1
ATOM 1608 N N . PHE B 1 25 ? -3.586 18.672 16.578 1 96.31 25 PHE B N 1
ATOM 1609 C CA . PHE B 1 25 ? -3.566 18.766 15.117 1 96.31 25 PHE B CA 1
ATOM 1610 C C . PHE B 1 25 ? -2.389 19.594 14.641 1 96.31 25 PHE B C 1
ATOM 1612 O O . PHE B 1 25 ? -1.7 20.234 15.445 1 96.31 25 PHE B O 1
ATOM 1619 N N . ALA B 1 26 ? -2.115 19.578 13.367 1 96.31 26 ALA B N 1
ATOM 1620 C CA . ALA B 1 26 ? -1.141 20.438 12.688 1 96.31 26 ALA B CA 1
ATOM 1621 C C . ALA B 1 26 ? -1.825 21.359 11.695 1 96.31 26 ALA B C 1
ATOM 1623 O O . ALA B 1 26 ? -2.713 20.953 10.945 1 96.31 26 ALA B O 1
ATOM 1624 N N . GLU B 1 27 ? -1.508 22.547 11.766 1 93.38 27 GLU B N 1
ATOM 1625 C CA . GLU B 1 27 ? -1.842 23.484 10.703 1 93.38 27 GLU B CA 1
ATOM 1626 C C . GLU B 1 27 ? -0.837 23.406 9.562 1 93.38 27 GLU B C 1
ATOM 1628 O O . GLU B 1 27 ? 0.369 23.547 9.773 1 93.38 27 GLU B O 1
ATOM 1633 N N . VAL B 1 28 ? -1.333 23.219 8.391 1 91.56 28 VAL B N 1
ATOM 1634 C CA . VAL B 1 28 ? -0.425 22.953 7.277 1 91.56 28 VAL B CA 1
ATOM 1635 C C . VAL B 1 28 ? -0.902 23.703 6.035 1 91.56 28 VAL B C 1
ATOM 1637 O O . VAL B 1 28 ? -2.062 24.109 5.957 1 91.56 28 VAL B O 1
ATOM 1640 N N . LYS B 1 29 ? -0.025 23.797 5.172 1 87.12 29 LYS B N 1
ATOM 1641 C CA . LYS B 1 29 ? -0.333 24.422 3.891 1 87.12 29 LYS B CA 1
ATOM 1642 C C . LYS B 1 29 ? -0.502 23.375 2.791 1 87.12 29 LYS B C 1
ATOM 1644 O O . LYS B 1 29 ? -0.406 22.172 3.049 1 87.12 29 LYS B O 1
ATOM 1649 N N . ASN B 1 30 ? -0.72 23.828 1.596 1 84.88 30 ASN B N 1
ATOM 1650 C CA . ASN B 1 30 ? -1.061 22.984 0.464 1 84.88 30 ASN B CA 1
ATOM 1651 C C . ASN B 1 30 ? 0.08 22.031 0.118 1 84.88 30 ASN B C 1
ATOM 1653 O O . ASN B 1 30 ? -0.156 20.922 -0.364 1 84.88 30 ASN B O 1
ATOM 1657 N N . ASP B 1 31 ? 1.24 22.453 0.296 1 85.44 31 ASP B N 1
ATOM 1658 C CA . ASP B 1 31 ? 2.375 21.609 -0.063 1 85.44 31 ASP B CA 1
ATOM 1659 C C . ASP B 1 31 ? 2.344 20.297 0.704 1 85.44 31 ASP B C 1
ATOM 1661 O O . ASP B 1 31 ? 2.607 19.234 0.135 1 85.44 31 ASP B O 1
ATOM 1665 N N . PHE B 1 32 ? 2.021 20.359 1.948 1 91.12 32 PHE B N 1
ATOM 1666 C CA . PHE B 1 32 ? 1.948 19.141 2.742 1 91.12 32 PHE B CA 1
ATOM 1667 C C . PHE B 1 32 ? 0.731 18.312 2.35 1 91.12 32 PHE B C 1
ATOM 1669 O O . PHE B 1 32 ? 0.792 17.078 2.328 1 91.12 32 PHE B O 1
ATOM 1676 N N . ILE B 1 33 ? -0.384 18.938 2.045 1 88.88 33 ILE B N 1
ATOM 1677 C CA . ILE B 1 33 ? -1.584 18.25 1.586 1 88.88 33 ILE B CA 1
ATOM 1678 C C . ILE B 1 33 ? -1.291 17.516 0.276 1 88.88 33 ILE B C 1
ATOM 1680 O O . ILE B 1 33 ? -1.675 16.359 0.103 1 88.88 33 ILE B O 1
ATOM 1684 N N . ASP B 1 34 ? -0.644 18.188 -0.592 1 84.81 34 ASP B N 1
ATOM 1685 C CA . ASP B 1 34 ? -0.23 17.578 -1.852 1 84.81 34 ASP B CA 1
ATOM 1686 C C . ASP B 1 34 ? 0.644 16.344 -1.606 1 84.81 34 ASP B C 1
ATOM 1688 O O . ASP B 1 34 ? 0.459 15.312 -2.246 1 84.81 34 ASP B O 1
ATOM 1692 N N . PHE B 1 35 ? 1.544 16.453 -0.708 1 90.12 35 PHE B N 1
ATOM 1693 C CA . PHE B 1 35 ? 2.414 15.336 -0.369 1 90.12 35 PHE B CA 1
ATOM 1694 C C . PHE B 1 35 ? 1.601 14.156 0.142 1 90.12 35 PHE B C 1
ATOM 1696 O O . PHE B 1 35 ? 1.786 13.023 -0.313 1 90.12 35 PHE B O 1
ATOM 1703 N N . LEU B 1 36 ? 0.713 14.438 1.124 1 92.38 36 LEU B N 1
ATOM 1704 C CA . LEU B 1 36 ? -0.063 13.375 1.751 1 92.38 36 LEU B CA 1
ATOM 1705 C C . LEU B 1 36 ? -0.955 12.672 0.729 1 92.38 36 LEU B C 1
ATOM 1707 O O . LEU B 1 36 ? -0.958 11.445 0.637 1 92.38 36 LEU B O 1
ATOM 1711 N N . PHE B 1 37 ? -1.621 13.414 -0.083 1 87 37 PHE B N 1
ATOM 1712 C CA . PHE B 1 37 ? -2.65 12.859 -0.954 1 87 37 PHE B CA 1
ATOM 1713 C C . PHE B 1 37 ? -2.035 12.289 -2.227 1 87 37 PHE B C 1
ATOM 1715 O O . PHE B 1 37 ? -2.424 11.219 -2.684 1 87 37 PHE B O 1
ATOM 1722 N N . ASN B 1 38 ? -1.075 12.961 -2.746 1 84.12 38 ASN B N 1
ATOM 1723 C CA . ASN B 1 38 ? -0.628 12.633 -4.098 1 84.12 38 ASN B CA 1
ATOM 1724 C C . ASN B 1 38 ? 0.665 11.82 -4.074 1 84.12 38 ASN B C 1
ATOM 1726 O O . ASN B 1 38 ? 1.033 11.203 -5.078 1 84.12 38 ASN B O 1
ATOM 1730 N N . HIS B 1 39 ? 1.284 11.828 -3.02 1 86.06 39 HIS B N 1
ATOM 1731 C CA . HIS B 1 39 ? 2.553 11.109 -2.98 1 86.06 39 HIS B CA 1
ATOM 1732 C C . HIS B 1 39 ? 2.547 10.031 -1.899 1 86.06 39 HIS B C 1
ATOM 1734 O O . HIS B 1 39 ? 2.971 8.906 -2.141 1 86.06 39 HIS B O 1
ATOM 1740 N N . PHE B 1 40 ? 2.092 10.438 -0.769 1 90 40 PHE B N 1
ATOM 1741 C CA . PHE B 1 40 ? 2.066 9.531 0.376 1 90 40 PHE B CA 1
ATOM 1742 C C . PHE B 1 40 ? 1.068 8.406 0.15 1 90 40 PHE B C 1
ATOM 1744 O O . PHE B 1 40 ? 1.433 7.227 0.201 1 90 40 PHE B O 1
ATOM 1751 N N . LEU B 1 41 ? -0.126 8.734 -0.24 1 88.5 41 LEU B N 1
ATOM 1752 C CA . LEU B 1 41 ? -1.198 7.762 -0.414 1 88.5 41 LEU B CA 1
ATOM 1753 C C . LEU B 1 41 ? -1.039 7.012 -1.73 1 88.5 41 LEU B C 1
ATOM 1755 O O . LEU B 1 41 ? -1.607 5.93 -1.904 1 88.5 41 LEU B O 1
ATOM 1759 N N . THR B 1 42 ? -0.326 7.574 -2.611 1 85.88 42 THR B N 1
ATOM 1760 C CA . THR B 1 42 ? -0.233 6.957 -3.932 1 85.88 42 THR B CA 1
ATOM 1761 C C . THR B 1 42 ? 1.022 6.098 -4.039 1 85.88 42 THR B C 1
ATOM 1763 O O . THR B 1 42 ? 1.34 5.586 -5.113 1 85.88 42 THR B O 1
ATOM 1766 N N . LEU B 1 43 ? 1.669 5.957 -2.969 1 87.25 43 LEU B N 1
ATOM 1767 C CA . LEU B 1 43 ? 2.834 5.082 -2.957 1 87.25 43 LEU B CA 1
ATOM 1768 C C . LEU B 1 43 ? 2.443 3.65 -3.312 1 87.25 43 LEU B C 1
ATOM 1770 O O . LEU B 1 43 ? 1.429 3.143 -2.828 1 87.25 43 LEU B O 1
ATOM 1774 N N . PRO B 1 44 ? 3.232 3.049 -4.121 1 86.31 44 PRO B N 1
ATOM 1775 C CA . PRO B 1 44 ? 2.98 1.627 -4.363 1 86.31 44 PRO B CA 1
ATOM 1776 C C . PRO B 1 44 ? 3.076 0.786 -3.09 1 86.31 44 PRO B C 1
ATOM 1778 O O . PRO B 1 44 ? 3.934 1.042 -2.24 1 86.31 44 PRO B O 1
ATOM 1781 N N . ILE B 1 45 ? 2.283 -0.212 -3.016 1 86.81 45 ILE B N 1
ATOM 1782 C CA . ILE B 1 45 ? 2.252 -1.086 -1.848 1 86.81 45 ILE B CA 1
ATOM 1783 C C . ILE B 1 45 ? 3.59 -1.807 -1.705 1 86.81 45 ILE B C 1
ATOM 1785 O O . ILE B 1 45 ? 4.043 -2.072 -0.59 1 86.81 45 ILE B O 1
ATOM 1789 N N . GLY B 1 46 ? 4.188 -2.057 -2.809 1 84.69 46 GLY B N 1
ATOM 1790 C CA . GLY B 1 46 ? 5.473 -2.74 -2.781 1 84.69 46 GLY B CA 1
ATOM 1791 C C . GLY B 1 46 ? 6.547 -1.959 -2.049 1 84.69 46 GLY B C 1
ATOM 1792 O O . GLY B 1 46 ? 7.543 -2.531 -1.604 1 84.69 46 GLY B O 1
ATOM 1793 N N . THR B 1 47 ? 6.383 -0.687 -1.882 1 83.62 47 THR B N 1
ATOM 1794 C CA . THR B 1 47 ? 7.391 0.148 -1.24 1 83.62 47 THR B CA 1
ATOM 1795 C C . THR B 1 47 ? 7.293 0.045 0.28 1 83.62 47 THR B C 1
ATOM 1797 O O . THR B 1 47 ? 8.234 0.389 0.993 1 83.62 47 THR B O 1
ATOM 1800 N N . ILE B 1 48 ? 6.23 -0.444 0.77 1 83.44 48 ILE B N 1
ATOM 1801 C CA . ILE B 1 48 ? 6.039 -0.388 2.215 1 83.44 48 ILE B CA 1
ATOM 1802 C C . ILE B 1 48 ? 6.211 -1.783 2.812 1 83.44 48 ILE B C 1
ATOM 1804 O O . ILE B 1 48 ? 5.965 -1.989 4.004 1 83.44 48 ILE B O 1
ATOM 1808 N N . VAL B 1 49 ? 6.598 -2.719 2.057 1 83.56 49 VAL B N 1
ATOM 1809 C CA . VAL B 1 49 ? 6.652 -4.105 2.506 1 83.56 49 VAL B CA 1
ATOM 1810 C C . VAL B 1 49 ? 7.633 -4.234 3.668 1 83.56 49 VAL B C 1
ATOM 1812 O O . VAL B 1 49 ? 7.477 -5.105 4.527 1 83.56 49 VAL B O 1
ATOM 1815 N N . SER B 1 50 ? 8.609 -3.418 3.676 1 79.62 50 SER B N 1
ATOM 1816 C CA . SER B 1 50 ? 9.602 -3.473 4.746 1 79.62 50 SER B CA 1
ATOM 1817 C C . SER B 1 50 ? 8.984 -3.094 6.09 1 79.62 50 SER B C 1
ATOM 1819 O O . SER B 1 50 ? 9.555 -3.383 7.145 1 79.62 50 SER B O 1
ATOM 1821 N N . PHE B 1 51 ? 7.836 -2.455 6.039 1 80.12 51 PHE B N 1
ATOM 1822 C CA . PHE B 1 51 ? 7.164 -2.049 7.266 1 80.12 51 PHE B CA 1
ATOM 1823 C C . PHE B 1 51 ? 6.133 -3.088 7.688 1 80.12 51 PHE B C 1
ATOM 1825 O O . PHE B 1 51 ? 5.516 -2.963 8.75 1 80.12 51 PHE B O 1
ATOM 1832 N N . LEU B 1 52 ? 5.945 -4.121 6.906 1 80.44 52 LEU B N 1
ATOM 1833 C CA . LEU B 1 52 ? 4.953 -5.156 7.184 1 80.44 52 LEU B CA 1
ATOM 1834 C C . LEU B 1 52 ? 5.57 -6.297 7.988 1 80.44 52 LEU B C 1
ATOM 1836 O O . LEU B 1 52 ? 6.793 -6.406 8.078 1 80.44 52 LEU B O 1
ATOM 1840 N N . PRO B 1 53 ? 4.715 -7.051 8.516 1 80.62 53 PRO B N 1
ATOM 1841 C CA . PRO B 1 53 ? 5.242 -8.211 9.242 1 80.62 53 PRO B CA 1
ATOM 1842 C C . PRO B 1 53 ? 6.066 -9.141 8.352 1 80.62 53 PRO B C 1
ATOM 1844 O O . PRO B 1 53 ? 5.875 -9.164 7.133 1 80.62 53 PRO B O 1
ATOM 1847 N N . LYS B 1 54 ? 6.941 -9.891 8.969 1 80.62 54 LYS B N 1
ATOM 1848 C CA . LYS B 1 54 ? 7.844 -10.773 8.234 1 80.62 54 LYS B CA 1
ATOM 1849 C C . LYS B 1 54 ? 7.07 -11.844 7.473 1 80.62 54 LYS B C 1
ATOM 1851 O O . LYS B 1 54 ? 7.441 -12.211 6.355 1 80.62 54 LYS B O 1
ATOM 1856 N N . GLU B 1 55 ? 6.051 -12.359 8.141 1 84 55 GLU B N 1
ATOM 1857 C CA . GLU B 1 55 ? 5.254 -13.398 7.504 1 84 55 GLU B CA 1
ATOM 1858 C C . GLU B 1 55 ? 4.082 -12.805 6.727 1 84 55 GLU B C 1
ATOM 1860 O O . GLU B 1 55 ? 2.93 -12.93 7.141 1 84 55 GLU B O 1
ATOM 1865 N N . ASN B 1 56 ? 4.449 -12.109 5.633 1 87.31 56 ASN B N 1
ATOM 1866 C CA . ASN B 1 56 ? 3.43 -11.453 4.816 1 87.31 56 ASN B CA 1
ATOM 1867 C C . ASN B 1 56 ? 3.629 -11.742 3.334 1 87.31 56 ASN B C 1
ATOM 1869 O O . ASN B 1 56 ? 4.754 -11.695 2.832 1 87.31 56 ASN B O 1
ATOM 1873 N N . CYS B 1 57 ? 2.576 -12.039 2.707 1 91.81 57 CYS B N 1
ATOM 1874 C CA . CYS B 1 57 ? 2.645 -12.453 1.311 1 91.81 57 CYS B CA 1
ATOM 1875 C C . CYS B 1 57 ? 3.188 -11.336 0.434 1 91.81 57 CYS B C 1
ATOM 1877 O O . CYS B 1 57 ? 3.895 -11.586 -0.542 1 91.81 57 CYS B O 1
ATOM 1879 N N . LEU B 1 58 ? 2.85 -10.133 0.744 1 88.38 58 LEU B N 1
ATOM 1880 C CA . LEU B 1 58 ? 3.334 -9.008 -0.049 1 88.38 58 LEU B CA 1
ATOM 1881 C C . LEU B 1 58 ? 4.848 -8.867 0.076 1 88.38 58 LEU B C 1
ATOM 1883 O O . LEU B 1 58 ? 5.523 -8.516 -0.892 1 88.38 58 LEU B O 1
ATOM 1887 N N . ARG B 1 59 ? 5.305 -9.117 1.227 1 86.81 59 ARG B N 1
ATOM 1888 C CA . ARG B 1 59 ? 6.746 -9.102 1.433 1 86.81 59 ARG B CA 1
ATOM 1889 C C . ARG B 1 59 ? 7.426 -10.211 0.638 1 86.81 59 ARG B C 1
ATOM 1891 O O . ARG B 1 59 ? 8.445 -9.977 -0.019 1 86.81 59 ARG B O 1
ATOM 1898 N N . ASP B 1 60 ? 6.895 -11.359 0.734 1 89.62 60 ASP B N 1
ATOM 1899 C CA . ASP B 1 60 ? 7.438 -12.492 -0.005 1 89.62 60 ASP B CA 1
ATOM 1900 C C . ASP B 1 60 ? 7.449 -12.219 -1.507 1 89.62 60 ASP B C 1
ATOM 1902 O O . ASP B 1 60 ? 8.43 -12.508 -2.189 1 89.62 60 ASP B O 1
ATOM 1906 N N . LEU B 1 61 ? 6.379 -11.711 -1.959 1 90.88 61 LEU B N 1
ATOM 1907 C CA . LEU B 1 61 ? 6.262 -11.359 -3.369 1 90.88 61 LEU B CA 1
ATOM 1908 C C . LEU B 1 61 ? 7.32 -10.328 -3.764 1 90.88 61 LEU B C 1
ATOM 1910 O O . LEU B 1 61 ? 7.992 -10.484 -4.785 1 90.88 61 LEU B O 1
ATOM 1914 N N . HIS B 1 62 ? 7.379 -9.367 -2.994 1 87.38 62 HIS B N 1
ATOM 1915 C CA . HIS B 1 62 ? 8.367 -8.32 -3.248 1 87.38 62 HIS B CA 1
ATOM 1916 C C . HIS B 1 62 ? 9.781 -8.883 -3.273 1 87.38 62 HIS B C 1
ATOM 1918 O O . HIS B 1 62 ? 10.57 -8.555 -4.156 1 87.38 62 HIS B O 1
ATOM 1924 N N . GLU B 1 63 ? 10.141 -9.656 -2.354 1 84.88 63 GLU B N 1
ATOM 1925 C CA . GLU B 1 63 ? 11.469 -10.258 -2.271 1 84.88 63 GLU B CA 1
ATOM 1926 C C . GLU B 1 63 ? 11.758 -11.117 -3.496 1 84.88 63 GLU B C 1
ATOM 1928 O O . GLU B 1 63 ? 12.914 -11.305 -3.875 1 84.88 63 GLU B O 1
ATOM 1933 N N . SER B 1 64 ? 10.766 -11.695 -4.035 1 87.25 64 SER B N 1
ATOM 1934 C CA . SER B 1 64 ? 10.914 -12.539 -5.215 1 87.25 64 SER B CA 1
ATOM 1935 C C . SER B 1 64 ? 11.414 -11.734 -6.41 1 87.25 64 SER B C 1
ATOM 1937 O O . SER B 1 64 ? 12.086 -12.281 -7.289 1 87.25 64 SER B O 1
ATOM 1939 N N . ILE B 1 65 ? 11.031 -10.516 -6.516 1 80.94 65 ILE B N 1
ATOM 1940 C CA . ILE B 1 65 ? 11.477 -9.664 -7.609 1 80.94 65 ILE B CA 1
ATOM 1941 C C . ILE B 1 65 ? 13 -9.617 -7.637 1 80.94 65 ILE B C 1
ATOM 1943 O O . ILE B 1 65 ? 13.617 -9.758 -8.703 1 80.94 65 ILE B O 1
ATOM 1947 N N . ASN B 1 66 ? 13.531 -9.422 -6.484 1 71.25 66 ASN B N 1
ATOM 1948 C CA . ASN B 1 66 ? 14.984 -9.352 -6.391 1 71.25 66 ASN B CA 1
ATOM 1949 C C . ASN B 1 66 ? 15.641 -10.656 -6.816 1 71.25 66 ASN B C 1
ATOM 1951 O O . ASN B 1 66 ? 16.688 -10.648 -7.469 1 71.25 66 ASN B O 1
ATOM 1955 N N . LYS B 1 67 ? 14.961 -11.688 -6.418 1 73.94 67 LYS B N 1
ATOM 1956 C CA . LYS B 1 67 ? 15.492 -13.008 -6.75 1 73.94 67 LYS B CA 1
ATOM 1957 C C . LYS B 1 67 ? 15.391 -13.281 -8.25 1 73.94 67 LYS B C 1
ATOM 1959 O O . LYS B 1 67 ? 16.297 -13.867 -8.844 1 73.94 67 LYS B O 1
ATOM 1964 N N . MET B 1 68 ? 14.297 -12.836 -8.797 1 74.56 68 MET B N 1
ATOM 1965 C CA . MET B 1 68 ? 14.047 -13.062 -10.219 1 74.56 68 MET B CA 1
ATOM 1966 C C . MET B 1 68 ? 14.938 -12.156 -11.07 1 74.56 68 MET B C 1
ATOM 1968 O O . MET B 1 68 ? 15.383 -12.555 -12.148 1 74.56 68 MET B O 1
ATOM 1972 N N . GLU B 1 69 ? 14.977 -10.914 -10.695 1 65.5 69 GLU B N 1
ATOM 1973 C CA . GLU B 1 69 ? 15.883 -10.008 -11.391 1 65.5 69 GLU B CA 1
ATOM 1974 C C . GLU B 1 69 ? 17.297 -10.586 -11.469 1 65.5 69 GLU B C 1
ATOM 1976 O O . GLU B 1 69 ? 17.953 -10.5 -12.508 1 65.5 69 GLU B O 1
ATOM 1981 N N . LYS B 1 70 ? 17.578 -11.086 -10.375 1 58.97 70 LYS B N 1
ATOM 1982 C CA . LYS B 1 70 ? 18.891 -11.719 -10.359 1 58.97 70 LYS B CA 1
ATOM 1983 C C . LYS B 1 70 ? 18.938 -12.93 -11.289 1 58.97 70 LYS B C 1
ATOM 1985 O O . LYS B 1 70 ? 19.938 -13.18 -11.953 1 58.97 70 LYS B O 1
ATOM 1990 N N . ALA B 1 71 ? 17.75 -13.609 -11.148 1 55.94 71 ALA B N 1
ATOM 1991 C CA . ALA B 1 71 ? 17.656 -14.773 -12.023 1 55.94 71 ALA B CA 1
ATOM 1992 C C . ALA B 1 71 ? 17.453 -14.352 -13.477 1 55.94 71 ALA B C 1
ATOM 1994 O O . ALA B 1 71 ? 17.984 -14.969 -14.398 1 55.94 71 ALA B O 1
ATOM 1995 N N . TYR B 1 72 ? 16.406 -13.375 -13.641 1 49.62 72 TYR B N 1
ATOM 1996 C CA . TYR B 1 72 ? 16.125 -12.875 -14.984 1 49.62 72 TYR B CA 1
ATOM 1997 C C . TYR B 1 72 ? 17.016 -11.68 -15.312 1 49.62 72 TYR B C 1
ATOM 1999 O O . TYR B 1 72 ? 16.859 -11.055 -16.375 1 49.62 72 TYR B O 1
ATOM 2007 N N . LEU B 1 73 ? 17.703 -11.031 -14.516 1 42.91 73 LEU B N 1
ATOM 2008 C CA . LEU B 1 73 ? 18.516 -9.938 -15.039 1 42.91 73 LEU B CA 1
ATOM 2009 C C . LEU B 1 73 ? 18.828 -10.156 -16.516 1 42.91 73 LEU B C 1
ATOM 2011 O O . LEU B 1 73 ? 19.547 -9.359 -17.125 1 42.91 73 LEU B O 1
ATOM 2015 N N . LEU B 1 74 ? 18.594 -11.109 -17.031 1 41 74 LEU B N 1
ATOM 2016 C CA . LEU B 1 74 ? 19.109 -10.898 -18.375 1 41 74 LEU B CA 1
ATOM 2017 C C . LEU B 1 74 ? 18.266 -9.883 -19.141 1 41 74 LEU B C 1
ATOM 2019 O O . LEU B 1 74 ? 18.703 -9.336 -20.141 1 41 74 LEU B O 1
ATOM 2023 N N . HIS B 1 75 ? 16.812 -9.844 -19.094 1 42.31 75 HIS B N 1
ATOM 2024 C CA . HIS B 1 75 ? 16.281 -8.961 -20.125 1 42.31 75 HIS B CA 1
ATOM 2025 C C . HIS B 1 75 ? 15.805 -7.641 -19.531 1 42.31 75 HIS B C 1
ATOM 2027 O O . HIS B 1 75 ? 15.469 -7.574 -18.344 1 42.31 75 HIS B O 1
ATOM 2033 N N . ASN B 1 76 ? 15.812 -6.367 -20.016 1 44.22 76 ASN B N 1
ATOM 2034 C CA . ASN B 1 76 ? 15.719 -4.914 -19.906 1 44.22 76 ASN B CA 1
ATOM 2035 C C . ASN B 1 76 ? 14.531 -4.488 -19.062 1 44.22 76 ASN B C 1
ATOM 2037 O O . ASN B 1 76 ? 14.57 -3.439 -18.406 1 44.22 76 ASN B O 1
ATOM 2041 N N . GLU B 1 77 ? 13.445 -5.129 -18.969 1 47.03 77 GLU B N 1
ATOM 2042 C CA . GLU B 1 77 ? 12.18 -4.586 -18.484 1 47.03 77 GLU B CA 1
ATOM 2043 C C . GLU B 1 77 ? 12.109 -4.637 -16.953 1 47.03 77 GLU B C 1
ATOM 2045 O O . GLU B 1 77 ? 11.336 -3.902 -16.344 1 47.03 77 GLU B O 1
ATOM 2050 N N . SER B 1 78 ? 12.945 -5.359 -16.266 1 50.53 78 SER B N 1
ATOM 2051 C CA . SER B 1 78 ? 12.93 -5.566 -14.812 1 50.53 78 SER B CA 1
ATOM 2052 C C . SER B 1 78 ? 13.469 -4.348 -14.078 1 50.53 78 SER B C 1
ATOM 2054 O O . SER B 1 78 ? 13.055 -4.062 -12.953 1 50.53 78 SER B O 1
ATOM 2056 N N . GLU B 1 79 ? 14.312 -3.635 -14.672 1 53.91 79 GLU B N 1
ATOM 2057 C CA . GLU B 1 79 ? 14.953 -2.518 -13.984 1 53.91 79 GLU B CA 1
ATOM 2058 C C . GLU B 1 79 ? 13.922 -1.501 -13.5 1 53.91 79 GLU B C 1
ATOM 2060 O O . GLU B 1 79 ? 14.031 -0.985 -12.383 1 53.91 79 GLU B O 1
ATOM 2065 N N . ASP B 1 80 ? 12.984 -1.323 -14.383 1 55.97 80 ASP B N 1
ATOM 2066 C CA . ASP B 1 80 ? 12.008 -0.284 -14.055 1 55.97 80 ASP B CA 1
ATOM 2067 C C . ASP B 1 80 ? 11.133 -0.706 -12.875 1 55.97 80 ASP B C 1
ATOM 2069 O O . ASP B 1 80 ? 10.852 0.097 -11.984 1 55.97 80 ASP B O 1
ATOM 2073 N N . LEU B 1 81 ? 10.828 -1.968 -12.891 1 56.28 81 LEU B N 1
ATOM 2074 C CA . LEU B 1 81 ? 9.977 -2.455 -11.805 1 56.28 81 LEU B CA 1
ATOM 2075 C C . LEU B 1 81 ? 10.703 -2.363 -10.469 1 56.28 81 LEU B C 1
ATOM 2077 O O . LEU B 1 81 ? 10.125 -1.903 -9.477 1 56.28 81 LEU B O 1
ATOM 2081 N N . THR B 1 82 ? 11.906 -2.844 -10.492 1 56.81 82 THR B N 1
ATOM 2082 C CA . THR B 1 82 ? 12.703 -2.822 -9.273 1 56.81 82 THR B CA 1
ATOM 2083 C C . THR B 1 82 ? 12.844 -1.398 -8.742 1 56.81 82 THR B C 1
ATOM 2085 O O . THR B 1 82 ? 12.82 -1.18 -7.527 1 56.81 82 THR B O 1
ATOM 2088 N N . LEU B 1 83 ? 12.906 -0.575 -9.695 1 52.97 83 LEU B N 1
ATOM 2089 C CA . LEU B 1 83 ? 13.047 0.819 -9.289 1 52.97 83 LEU B CA 1
ATOM 2090 C C . LEU B 1 83 ? 11.766 1.331 -8.648 1 52.97 83 LEU B C 1
ATOM 2092 O O . LEU B 1 83 ? 11.812 2.074 -7.664 1 52.97 83 LEU B O 1
ATOM 2096 N N . LYS B 1 84 ? 10.656 0.899 -9.25 1 55.78 84 LYS B N 1
ATOM 2097 C CA . LYS B 1 84 ? 9.359 1.368 -8.766 1 55.78 84 LYS B CA 1
ATOM 2098 C C . LYS B 1 84 ? 9.07 0.826 -7.371 1 55.78 84 LYS B C 1
ATOM 2100 O O . LYS B 1 84 ? 8.32 1.44 -6.602 1 55.78 84 LYS B O 1
ATOM 2105 N N . LEU B 1 85 ? 9.625 -0.257 -7.203 1 62.19 85 LEU B N 1
ATOM 2106 C CA . LEU B 1 85 ? 9.289 -0.94 -5.957 1 62.19 85 LEU B CA 1
ATOM 2107 C C . LEU B 1 85 ? 10.383 -0.753 -4.918 1 62.19 85 LEU B C 1
ATOM 2109 O O . LEU B 1 85 ? 10.375 -1.41 -3.873 1 62.19 85 LEU B O 1
ATOM 2113 N N . LYS B 1 86 ? 11.234 0.188 -5.391 1 65.12 86 LYS B N 1
ATOM 2114 C CA . LYS B 1 86 ? 12.273 0.507 -4.414 1 65.12 86 LYS B CA 1
ATOM 2115 C C . LYS B 1 86 ? 11.672 1.064 -3.131 1 65.12 86 LYS B C 1
ATOM 2117 O O . LYS B 1 86 ? 10.477 1.354 -3.076 1 65.12 86 LYS B O 1
ATOM 2122 N N . THR B 1 87 ? 12.547 1.327 -2.137 1 69.19 87 THR B N 1
ATOM 2123 C CA . THR B 1 87 ? 12.234 1.821 -0.799 1 69.19 87 THR B CA 1
ATOM 2124 C C . THR B 1 87 ? 11.477 3.141 -0.873 1 69.19 87 THR B C 1
ATOM 2126 O O . THR B 1 87 ? 11.539 3.848 -1.881 1 69.19 87 THR B O 1
ATOM 2129 N N . PRO B 1 88 ? 10.586 3.334 -0.009 1 75.56 88 PRO B N 1
ATOM 2130 C CA . PRO B 1 88 ? 9.859 4.605 0.048 1 75.56 88 PRO B CA 1
ATOM 2131 C C . PRO B 1 88 ? 10.773 5.812 -0.158 1 75.56 88 PRO B C 1
ATOM 2133 O O . PRO B 1 88 ? 10.32 6.863 -0.618 1 75.56 88 PRO B O 1
ATOM 2136 N N . VAL B 1 89 ? 11.977 5.691 0.132 1 78.31 89 VAL B N 1
ATOM 2137 C CA . VAL B 1 89 ? 12.93 6.785 -0.032 1 78.31 89 VAL B CA 1
ATOM 2138 C C . VAL B 1 89 ? 12.969 7.223 -1.493 1 78.31 89 VAL B C 1
ATOM 2140 O O . VAL B 1 89 ? 12.875 8.414 -1.791 1 78.31 89 VAL B O 1
ATOM 2143 N N . PHE B 1 90 ? 12.977 6.277 -2.318 1 78.06 90 PHE B N 1
ATOM 2144 C CA . PHE B 1 90 ? 13.086 6.562 -3.744 1 78.06 90 PHE B CA 1
ATOM 2145 C C . PHE B 1 90 ? 11.797 7.176 -4.277 1 78.06 90 PHE B C 1
ATOM 2147 O O . PHE B 1 90 ? 11.828 7.984 -5.207 1 78.06 90 PHE B O 1
ATOM 2154 N N . ALA B 1 91 ? 10.797 6.766 -3.699 1 80.75 91 ALA B N 1
ATOM 2155 C CA . ALA B 1 91 ? 9.5 7.285 -4.129 1 80.75 91 ALA B CA 1
ATOM 2156 C C . ALA B 1 91 ? 9.32 8.734 -3.684 1 80.75 91 ALA B C 1
ATOM 2158 O O . ALA B 1 91 ? 8.727 9.539 -4.406 1 80.75 91 ALA B O 1
ATOM 2159 N N . PHE B 1 92 ? 9.883 9.102 -2.482 1 87.25 92 PHE B N 1
ATOM 2160 C CA . PHE B 1 92 ? 9.664 10.422 -1.915 1 87.25 92 PHE B CA 1
ATOM 2161 C C . PHE B 1 92 ? 10.719 11.406 -2.42 1 87.25 92 PHE B C 1
ATOM 2163 O O . PHE B 1 92 ? 10.461 12.617 -2.482 1 87.25 92 PHE B O 1
ATOM 2170 N N . LEU B 1 93 ? 11.789 10.961 -2.84 1 85.88 93 LEU B N 1
ATOM 2171 C CA . LEU B 1 93 ? 12.938 11.797 -3.18 1 85.88 93 LEU B CA 1
ATOM 2172 C C . LEU B 1 93 ? 12.578 12.797 -4.273 1 85.88 93 LEU B C 1
ATOM 2174 O O . LEU B 1 93 ? 12.883 13.984 -4.16 1 85.88 93 LEU B O 1
ATOM 2178 N N . PRO B 1 94 ? 11.984 12.32 -5.359 1 83.5 94 PRO B N 1
ATOM 2179 C CA . PRO B 1 94 ? 11.641 13.297 -6.398 1 83.5 94 PRO B CA 1
ATOM 2180 C C . PRO B 1 94 ? 10.773 14.438 -5.867 1 83.5 94 PRO B C 1
ATOM 2182 O O . PRO B 1 94 ? 10.945 15.586 -6.281 1 83.5 94 PRO B O 1
ATOM 2185 N N . PHE B 1 95 ? 9.836 14.172 -5 1 86.12 95 PHE B N 1
ATOM 2186 C CA . PHE B 1 95 ? 8.984 15.211 -4.434 1 86.12 95 PHE B CA 1
ATOM 2187 C C . PHE B 1 95 ? 9.805 16.234 -3.658 1 86.12 95 PHE B C 1
ATOM 2189 O O . PHE B 1 95 ? 9.68 17.438 -3.879 1 86.12 95 PHE B O 1
ATOM 2196 N N . PHE B 1 96 ? 10.609 15.789 -2.799 1 89.62 96 PHE B N 1
ATOM 2197 C CA . PHE B 1 96 ? 11.352 16.688 -1.926 1 89.62 96 PHE B CA 1
ATOM 2198 C C . PHE B 1 96 ? 12.406 17.453 -2.713 1 89.62 96 PHE B C 1
ATOM 2200 O O . PHE B 1 96 ? 12.703 18.609 -2.395 1 89.62 96 PHE B O 1
ATOM 2207 N N . ASN B 1 97 ? 12.945 16.812 -3.742 1 86.44 97 ASN B N 1
ATOM 2208 C CA . ASN B 1 97 ? 13.859 17.531 -4.629 1 86.44 97 ASN B CA 1
ATOM 2209 C C . ASN B 1 97 ? 13.148 18.672 -5.355 1 86.44 97 ASN B C 1
ATOM 2211 O O . ASN B 1 97 ? 13.688 19.781 -5.449 1 86.44 97 ASN B O 1
ATOM 2215 N N . ARG B 1 98 ? 12 18.406 -5.871 1 85.88 98 ARG B N 1
ATOM 2216 C CA . ARG B 1 98 ? 11.203 19.422 -6.547 1 85.88 98 ARG B CA 1
ATOM 2217 C C . ARG B 1 98 ? 10.805 20.531 -5.582 1 85.88 98 ARG B C 1
ATOM 2219 O O . ARG B 1 98 ? 10.852 21.719 -5.934 1 85.88 98 ARG B O 1
ATOM 2226 N N . TYR B 1 99 ? 10.359 20.109 -4.402 1 86 99 TYR B N 1
ATOM 2227 C CA . TYR B 1 99 ? 9.961 21.078 -3.395 1 86 99 TYR B CA 1
ATOM 2228 C C . TYR B 1 99 ? 11.109 22.016 -3.057 1 86 99 TYR B C 1
ATOM 2230 O O . TYR B 1 99 ? 10.914 23.219 -2.906 1 86 99 TYR B O 1
ATOM 2238 N N . SER B 1 100 ? 12.234 21.5 -2.941 1 84.81 100 SER B N 1
ATOM 2239 C CA . SER B 1 100 ? 13.414 22.266 -2.57 1 84.81 100 SER B CA 1
ATOM 2240 C C . SER B 1 100 ? 13.828 23.219 -3.688 1 84.81 100 SER B C 1
ATOM 2242 O O . SER B 1 100 ? 14.43 24.266 -3.432 1 84.81 100 SER B O 1
ATOM 2244 N N . SER B 1 101 ? 13.57 22.812 -4.891 1 80.12 101 SER B N 1
ATOM 2245 C CA . SER B 1 101 ? 13.992 23.594 -6.035 1 80.12 101 SER B CA 1
ATOM 2246 C C . SER B 1 101 ? 13.016 24.75 -6.309 1 80.12 101 SER B C 1
ATOM 2248 O O . SER B 1 101 ? 13.344 25.688 -7.027 1 80.12 101 SER B O 1
ATOM 2250 N N . ARG B 1 102 ? 11.797 24.547 -5.895 1 75.38 102 ARG B N 1
ATOM 2251 C CA . ARG B 1 102 ? 10.812 25.609 -6.105 1 75.38 102 ARG B CA 1
ATOM 2252 C C . ARG B 1 102 ? 11.211 26.875 -5.375 1 75.38 102 ARG B C 1
ATOM 2254 O O . ARG B 1 102 ? 11.727 26.828 -4.254 1 75.38 102 ARG B O 1
ATOM 2261 N N . SER B 1 103 ? 11.141 27.891 -6.082 1 63.69 103 SER B N 1
ATOM 2262 C CA . SER B 1 103 ? 11.422 29.188 -5.477 1 63.69 103 SER B CA 1
ATOM 2263 C C . SER B 1 103 ? 10.414 29.516 -4.379 1 63.69 103 SER B C 1
ATOM 2265 O O . SER B 1 103 ? 9.25 29.109 -4.457 1 63.69 103 SER B O 1
ATOM 2267 N N . ARG B 1 104 ? 10.898 30 -3.293 1 61.84 104 ARG B N 1
ATOM 2268 C CA . ARG B 1 104 ? 10.031 30.438 -2.205 1 61.84 104 ARG B CA 1
ATOM 2269 C C . ARG B 1 104 ? 8.891 31.297 -2.729 1 61.84 104 ARG B C 1
ATOM 2271 O O . ARG B 1 104 ? 7.789 31.297 -2.174 1 61.84 104 ARG B O 1
ATOM 2278 N N . SER B 1 105 ? 9.203 32.062 -3.709 1 59.28 105 SER B N 1
ATOM 2279 C CA . SER B 1 105 ? 8.203 32.969 -4.312 1 59.28 105 SER B CA 1
ATOM 2280 C C . SER B 1 105 ? 7.105 32.156 -5.004 1 59.28 105 SER B C 1
ATOM 2282 O O . SER B 1 105 ? 5.988 32.656 -5.164 1 59.28 105 SER B O 1
ATOM 2284 N N . ASP B 1 106 ? 7.43 31.094 -5.48 1 57.06 106 ASP B N 1
ATOM 2285 C CA . ASP B 1 106 ? 6.484 30.234 -6.195 1 57.06 106 ASP B CA 1
ATOM 2286 C C . ASP B 1 106 ? 5.508 29.562 -5.227 1 57.06 106 ASP B C 1
ATOM 2288 O O . ASP B 1 106 ? 4.5 29 -5.648 1 57.06 106 ASP B O 1
ATOM 2292 N N . GLN B 1 107 ? 5.992 29.484 -4.109 1 55.06 107 GLN B N 1
ATOM 2293 C CA . GLN B 1 107 ? 5.113 28.922 -3.094 1 55.06 107 GLN B CA 1
ATOM 2294 C C . GLN B 1 107 ? 4.043 29.922 -2.67 1 55.06 107 GLN B C 1
ATOM 2296 O O . GLN B 1 107 ? 4.34 30.906 -2 1 55.06 107 GLN B O 1
ATOM 2301 N N . HIS B 1 108 ? 3.16 30.031 -3.623 1 52.91 108 HIS B N 1
ATOM 2302 C CA . HIS B 1 108 ? 2.049 30.938 -3.379 1 52.91 108 HIS B CA 1
ATOM 2303 C C . HIS B 1 108 ? 1.518 30.797 -1.957 1 52.91 108 HIS B C 1
ATOM 2305 O O . HIS B 1 108 ? 1.402 29.672 -1.444 1 52.91 108 HIS B O 1
ATOM 2311 N N . ASP B 1 109 ? 1.645 31.828 -1.24 1 54.5 109 ASP B N 1
ATOM 2312 C CA . ASP B 1 109 ? 0.988 31.969 0.056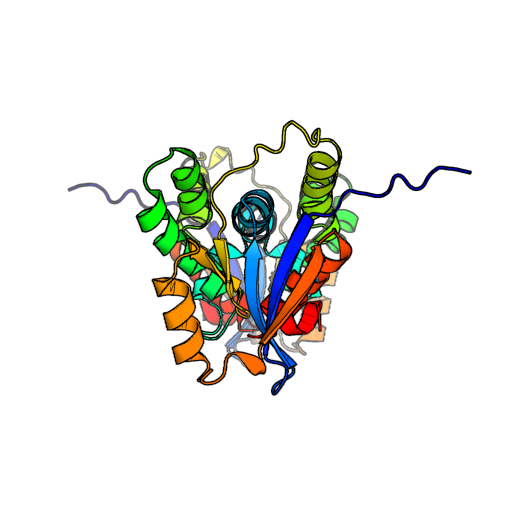 1 54.5 109 ASP B CA 1
ATOM 2313 C C . ASP B 1 109 ? -0.465 31.5 -0.012 1 54.5 109 ASP B C 1
ATOM 2315 O O . ASP B 1 109 ? -1.354 32.281 -0.376 1 54.5 109 ASP B O 1
ATOM 2319 N N . ASP B 1 110 ? -0.638 30.312 -0.451 1 55.88 110 ASP B N 1
ATOM 2320 C CA . ASP B 1 110 ? -2.037 29.906 -0.406 1 55.88 110 ASP B CA 1
ATOM 2321 C C . ASP B 1 110 ? -2.666 30.25 0.944 1 55.88 110 ASP B C 1
ATOM 2323 O O . ASP B 1 110 ? -2.082 29.969 1.993 1 55.88 110 ASP B O 1
ATOM 2327 N N . LEU B 1 111 ? -3.605 31.172 0.911 1 62.56 111 LEU B N 1
ATOM 2328 C CA . LEU B 1 111 ? -4.355 31.688 2.053 1 62.56 111 LEU B CA 1
ATOM 2329 C C . LEU B 1 111 ? -5.027 30.547 2.814 1 62.56 111 LEU B C 1
ATOM 2331 O O . LEU B 1 111 ? -5.316 30.688 4.008 1 62.56 111 LEU B O 1
ATOM 2335 N N . VAL B 1 112 ? -5.098 29.391 2.113 1 69.12 112 VAL B N 1
ATOM 2336 C CA . VAL B 1 112 ? -5.879 28.328 2.756 1 69.12 112 VAL B CA 1
ATOM 2337 C C . VAL B 1 112 ? -4.953 27.406 3.549 1 69.12 112 VAL B C 1
ATOM 2339 O O . VAL B 1 112 ? -3.896 27.016 3.057 1 69.12 112 VAL B O 1
ATOM 2342 N N . THR B 1 113 ? -5.25 27.328 4.789 1 84.56 113 THR B N 1
ATOM 2343 C CA . THR B 1 113 ? -4.559 26.375 5.652 1 84.56 113 THR B CA 1
ATOM 2344 C C . THR B 1 113 ? -5.465 25.203 6.008 1 84.56 113 THR B C 1
ATOM 2346 O O . THR B 1 113 ? -6.688 25.297 5.906 1 84.56 113 THR B O 1
ATOM 2349 N N . TYR B 1 114 ? -4.902 24.109 6.191 1 88.88 114 TYR B N 1
ATOM 2350 C CA . TYR B 1 114 ? -5.613 22.891 6.551 1 88.88 114 TYR B CA 1
ATOM 2351 C C . TYR B 1 114 ? -5.211 22.422 7.941 1 88.88 114 TYR B C 1
ATOM 2353 O O . TYR B 1 114 ? -4.191 22.844 8.484 1 88.88 114 TYR B O 1
ATOM 2361 N N . MET B 1 115 ? -6.098 21.688 8.406 1 92.75 115 MET B N 1
ATOM 2362 C CA . MET B 1 115 ? -5.84 21.016 9.672 1 92.75 115 MET B CA 1
ATOM 2363 C C . MET B 1 115 ? -5.613 19.516 9.445 1 92.75 115 MET B C 1
ATOM 2365 O O . MET B 1 115 ? -6.41 18.859 8.781 1 92.75 115 MET B O 1
ATOM 2369 N N . VAL B 1 116 ? -4.566 19 9.93 1 94.81 116 VAL B N 1
ATOM 2370 C CA . VAL B 1 116 ? -4.289 17.578 9.938 1 94.81 116 VAL B CA 1
ATOM 2371 C C . VAL B 1 116 ? -4.242 17.062 11.375 1 94.81 116 VAL B C 1
ATOM 2373 O O . VAL B 1 116 ? -3.385 17.469 12.156 1 94.81 116 VAL B O 1
ATOM 2376 N N . ALA B 1 117 ? -5.082 16.234 11.742 1 96.12 117 ALA B N 1
ATOM 2377 C CA . ALA B 1 117 ? -5.137 15.688 13.094 1 96.12 117 ALA B CA 1
ATOM 2378 C C . ALA B 1 117 ? -4.035 14.656 13.32 1 96.12 117 ALA B C 1
ATOM 2380 O O . ALA B 1 117 ? -3.318 14.289 12.383 1 96.12 117 ALA B O 1
ATOM 2381 N N . ASP B 1 118 ? -3.938 14.18 14.516 1 96.38 118 ASP B N 1
ATOM 2382 C CA . ASP B 1 118 ? -2.902 13.219 14.891 1 96.38 118 ASP B CA 1
ATOM 2383 C C . ASP B 1 118 ? -3.049 11.914 14.102 1 96.38 118 ASP B C 1
ATOM 2385 O O . ASP B 1 118 ? -2.062 11.219 13.859 1 96.38 118 ASP B O 1
ATOM 2389 N N . ASP B 1 119 ? -4.238 11.523 13.758 1 94.81 119 ASP B N 1
ATOM 2390 C CA . ASP B 1 119 ? -4.512 10.305 13.008 1 94.81 119 ASP B CA 1
ATOM 2391 C C . ASP B 1 119 ? -4.445 10.562 11.508 1 94.81 119 ASP B C 1
ATOM 2393 O O . ASP B 1 119 ? -4.883 9.727 10.711 1 94.81 119 ASP B O 1
ATOM 2397 N N . LEU B 1 120 ? -4.051 11.75 11.031 1 95.5 120 LEU B N 1
ATOM 2398 C CA . LEU B 1 120 ? -3.779 12.195 9.664 1 95.5 120 LEU B CA 1
ATOM 2399 C C . LEU B 1 120 ? -5.074 12.531 8.93 1 95.5 120 LEU B C 1
ATOM 2401 O O . LEU B 1 120 ? -5.062 12.758 7.719 1 95.5 120 LEU B O 1
ATOM 2405 N N . SER B 1 121 ? -6.191 12.578 9.695 1 93.31 121 SER B N 1
ATOM 2406 C CA . SER B 1 121 ? -7.387 13.133 9.07 1 93.31 121 SER B CA 1
ATOM 2407 C C . SER B 1 121 ? -7.199 14.602 8.711 1 93.31 121 SER B C 1
ATOM 2409 O O . SER B 1 121 ? -6.613 15.359 9.492 1 93.31 121 SER B O 1
ATOM 2411 N N . VAL B 1 122 ? -7.676 14.984 7.57 1 92.25 122 VAL B N 1
ATOM 2412 C CA . VAL B 1 122 ? -7.465 16.328 7.039 1 92.25 122 VAL B CA 1
ATOM 2413 C C . VAL B 1 122 ? -8.805 17.047 6.918 1 92.25 122 VAL B C 1
ATOM 2415 O O . VAL B 1 122 ? -9.789 16.469 6.453 1 92.25 122 VAL B O 1
ATOM 2418 N N . THR B 1 123 ? -8.82 18.203 7.363 1 87.75 123 THR B N 1
ATOM 2419 C CA . THR B 1 123 ? -9.977 19.078 7.207 1 87.75 123 THR B CA 1
ATOM 2420 C C . THR B 1 123 ? -9.547 20.516 6.961 1 87.75 123 THR B C 1
ATOM 2422 O O . THR B 1 123 ? -8.477 20.938 7.406 1 87.75 123 THR B O 1
ATOM 2425 N N . PRO B 1 124 ? -10.328 21.281 6.191 1 83.31 124 PRO B N 1
ATOM 2426 C CA . PRO B 1 124 ? -10.031 22.719 6.121 1 83.31 124 PRO B CA 1
ATOM 2427 C C . PRO B 1 124 ? -10.008 23.375 7.496 1 83.31 124 PRO B C 1
ATOM 2429 O O . PRO B 1 124 ? -10.82 23.047 8.359 1 83.31 124 PRO B O 1
ATOM 2432 N N . MET B 1 125 ? -9.102 24.266 7.648 1 83.5 125 MET B N 1
ATOM 2433 C CA . MET B 1 125 ? -8.992 24.938 8.938 1 83.5 125 MET B CA 1
ATOM 2434 C C . MET B 1 125 ? -10.172 25.891 9.141 1 83.5 125 MET B C 1
ATOM 2436 O O . MET B 1 125 ? -10.453 26.734 8.289 1 83.5 125 MET B O 1
ATOM 2440 N N . SER B 1 126 ? -10.898 25.688 10.211 1 82.31 126 SER B N 1
ATOM 2441 C CA . SER B 1 126 ? -12.008 26.547 10.641 1 82.31 126 SER B CA 1
ATOM 2442 C C . SER B 1 126 ? -12.219 26.453 12.148 1 82.31 126 SER B C 1
ATOM 2444 O O . SER B 1 126 ? -11.664 25.562 12.805 1 82.31 126 SER B O 1
ATOM 2446 N N . MET B 1 127 ? -12.93 27.453 12.602 1 84.25 127 MET B N 1
ATOM 2447 C CA . MET B 1 127 ? -13.266 27.391 14.016 1 84.25 127 MET B CA 1
ATOM 2448 C C . MET B 1 127 ? -14.109 26.172 14.328 1 84.25 127 MET B C 1
ATOM 2450 O O . MET B 1 127 ? -13.953 25.547 15.383 1 84.25 127 MET B O 1
ATOM 2454 N N . THR B 1 128 ? -14.953 25.766 13.453 1 83.38 128 THR B N 1
ATOM 2455 C CA . THR B 1 128 ? -15.797 24.594 13.641 1 83.38 128 THR B CA 1
ATOM 2456 C C . THR B 1 128 ? -14.961 23.328 13.734 1 83.38 128 THR B C 1
ATOM 2458 O O . THR B 1 128 ? -15.148 22.516 14.641 1 83.38 128 THR B O 1
ATOM 2461 N N . SER B 1 129 ? -14.078 23.188 12.758 1 84.81 129 SER B N 1
ATOM 2462 C CA . SER B 1 129 ? -13.227 22 12.781 1 84.81 129 SER B CA 1
ATOM 2463 C C . SER B 1 129 ? -12.344 21.969 14.023 1 84.81 129 SER B C 1
ATOM 2465 O O . SER B 1 129 ? -12.117 20.906 14.602 1 84.81 129 SER B O 1
ATOM 2467 N N . THR B 1 130 ? -11.883 23.125 14.438 1 88.81 130 THR B N 1
ATOM 2468 C CA . THR B 1 130 ? -11.047 23.219 15.633 1 88.81 130 THR B CA 1
ATOM 2469 C C . THR B 1 130 ? -11.82 22.797 16.875 1 88.81 130 THR B C 1
ATOM 2471 O O . THR B 1 130 ? -11.336 21.984 17.672 1 88.81 130 THR B O 1
ATOM 2474 N N . MET B 1 131 ? -12.961 23.266 17.031 1 89.81 131 MET B N 1
ATOM 2475 C CA . MET B 1 131 ? -13.789 22.938 18.188 1 89.81 131 MET B CA 1
ATOM 2476 C C . MET B 1 131 ? -14.172 21.469 18.188 1 89.81 131 MET B C 1
ATOM 2478 O O . MET B 1 131 ? -14.258 20.844 19.25 1 89.81 131 MET B O 1
ATOM 2482 N N . ALA B 1 132 ? -14.492 20.969 17.031 1 88.25 132 ALA B N 1
ATOM 2483 C CA . ALA B 1 132 ? -14.828 19.547 16.906 1 88.25 132 ALA B CA 1
ATOM 2484 C C . ALA B 1 132 ? -13.695 18.672 17.422 1 88.25 132 ALA B C 1
ATOM 2486 O O . ALA B 1 132 ? -13.938 17.688 18.125 1 88.25 132 ALA B O 1
ATOM 2487 N N . LEU B 1 133 ? -12.469 19.031 17.109 1 89.19 133 LEU B N 1
ATOM 2488 C CA . LEU B 1 133 ? -11.32 18.25 17.562 1 89.19 133 LEU B CA 1
ATOM 2489 C C . LEU B 1 133 ? -11.125 18.406 19.062 1 89.19 133 LEU B C 1
ATOM 2491 O O . LEU B 1 133 ? -10.773 17.438 19.734 1 89.19 133 LEU B O 1
ATOM 2495 N N . PHE B 1 134 ? -11.352 19.594 19.516 1 91.56 134 PHE B N 1
ATOM 2496 C CA . PHE B 1 134 ? -11.25 19.812 20.953 1 91.56 134 PHE B CA 1
ATOM 2497 C C . PHE B 1 134 ? -12.242 18.922 21.703 1 91.56 134 PHE B C 1
ATOM 2499 O O . PHE B 1 134 ? -11.891 18.312 22.719 1 91.56 134 PHE B O 1
ATOM 2506 N N . LYS B 1 135 ? -13.398 18.875 21.203 1 90.56 135 LYS B N 1
ATOM 2507 C CA . LYS B 1 135 ? -14.422 18.031 21.812 1 90.56 135 LYS B CA 1
ATOM 2508 C C . LYS B 1 135 ? -14.039 16.562 21.734 1 90.56 135 LYS B C 1
ATOM 2510 O O . LYS B 1 135 ? -14.148 15.828 22.719 1 90.56 135 LYS B O 1
ATOM 2515 N N . LYS B 1 136 ? -13.594 16.141 20.578 1 87.38 136 LYS B N 1
ATOM 2516 C CA . LYS B 1 136 ? -13.188 14.766 20.344 1 87.38 136 LYS B CA 1
ATOM 2517 C C . LYS B 1 136 ? -12.125 14.328 21.359 1 87.38 136 LYS B C 1
ATOM 2519 O O . LYS B 1 136 ? -12.156 13.195 21.844 1 87.38 136 LYS B O 1
ATOM 2524 N N . TYR B 1 137 ? -11.25 15.219 21.688 1 87.69 137 TYR B N 1
ATOM 2525 C CA . TYR B 1 137 ? -10.125 14.852 22.547 1 87.69 137 TYR B CA 1
ATOM 2526 C C . TYR B 1 137 ? -10.328 15.352 23.969 1 87.69 137 TYR B C 1
ATOM 2528 O O . TYR B 1 137 ? -9.398 15.336 24.781 1 87.69 137 TYR B O 1
ATOM 2536 N N . ASN B 1 138 ? -11.469 15.859 24.188 1 89.19 138 ASN B N 1
ATOM 2537 C CA . ASN B 1 138 ? -11.875 16.312 25.516 1 89.19 138 ASN B CA 1
ATOM 2538 C C . ASN B 1 138 ? -10.938 17.391 26.062 1 89.19 138 ASN B C 1
ATOM 2540 O O . ASN B 1 138 ? -10.469 17.312 27.188 1 89.19 138 ASN B O 1
ATOM 2544 N N . ILE B 1 139 ? -10.656 18.281 25.188 1 89.56 139 ILE B N 1
ATOM 2545 C CA . ILE B 1 139 ? -9.836 19.422 25.578 1 89.56 139 ILE B CA 1
ATOM 2546 C C . ILE B 1 139 ? -10.727 20.531 26.141 1 89.56 139 ILE B C 1
ATOM 2548 O O . ILE B 1 139 ? -11.539 21.109 25.422 1 89.56 139 ILE B O 1
ATOM 2552 N N . GLN B 1 140 ? -10.562 20.812 27.344 1 87 140 GLN B N 1
ATOM 2553 C CA . GLN B 1 140 ? -11.43 21.781 28.016 1 87 140 GLN B CA 1
ATOM 2554 C C . GLN B 1 140 ? -10.68 23.078 28.328 1 87 140 GLN B C 1
ATOM 2556 O O . GLN B 1 140 ? -11.289 24.141 28.406 1 87 140 GLN B O 1
ATOM 2561 N N . GLU B 1 141 ? -9.453 22.938 28.531 1 88.38 141 GLU B N 1
ATOM 2562 C CA . GLU B 1 141 ? -8.633 24.094 28.891 1 88.38 141 GLU B CA 1
ATOM 2563 C C . GLU B 1 141 ? -7.633 24.422 27.797 1 88.38 141 GLU B C 1
ATOM 2565 O O . GLU B 1 141 ? -6.875 23.562 27.344 1 88.38 141 GLU B O 1
ATOM 2570 N N . VAL B 1 142 ? -7.613 25.609 27.484 1 85.75 142 VAL B N 1
ATOM 2571 C CA . VAL B 1 142 ? -6.758 26.047 26.391 1 85.75 142 VAL B CA 1
ATOM 2572 C C . VAL B 1 142 ? -5.34 26.281 26.891 1 85.75 142 VAL B C 1
ATOM 2574 O O . VAL B 1 142 ? -4.379 26.219 26.125 1 85.75 142 VAL B O 1
ATOM 2577 N N . ASP B 1 143 ? -5.199 26.438 28.172 1 90.44 143 ASP B N 1
ATOM 2578 C CA . ASP B 1 143 ? -3.898 26.766 28.766 1 90.44 143 ASP B CA 1
ATOM 2579 C C . ASP B 1 143 ? -2.957 25.562 28.672 1 90.44 143 ASP B C 1
ATOM 2581 O O . ASP B 1 143 ? -1.745 25.703 28.844 1 90.44 143 ASP B O 1
ATOM 2585 N N . VAL B 1 144 ? -3.434 24.469 28.453 1 92.12 144 VAL B N 1
ATOM 2586 C CA . VAL B 1 144 ? -2.615 23.266 28.375 1 92.12 144 VAL B CA 1
ATOM 2587 C C . VAL B 1 144 ? -2.096 23.078 26.953 1 92.12 144 VAL B C 1
ATOM 2589 O O . VAL B 1 144 ? -1.273 22.188 26.703 1 92.12 144 VAL B O 1
ATOM 2592 N N . LEU B 1 145 ? -2.572 23.875 26.078 1 93.69 145 LEU B N 1
ATOM 2593 C CA . LEU B 1 145 ? -2.197 23.75 24.672 1 93.69 145 LEU B CA 1
ATOM 2594 C C . LEU B 1 145 ? -0.955 24.578 24.375 1 93.69 145 LEU B C 1
ATOM 2596 O O . LEU B 1 145 ? -0.775 25.656 24.938 1 93.69 145 LEU B O 1
ATOM 2600 N N . GLU B 1 146 ? -0.107 24.062 23.5 1 95.44 146 GLU B N 1
ATOM 2601 C CA . GLU B 1 146 ? 1.096 24.766 23.062 1 95.44 146 GLU B CA 1
ATOM 2602 C C . GLU B 1 146 ? 1.307 24.609 21.562 1 95.44 146 GLU B C 1
ATOM 2604 O O . GLU B 1 146 ? 0.975 23.578 20.984 1 95.44 146 GLU B O 1
ATOM 2609 N N . GLU B 1 147 ? 1.83 25.641 20.953 1 95.19 147 GLU B N 1
ATOM 2610 C CA . GLU B 1 147 ? 2.176 25.594 19.547 1 95.19 147 GLU B CA 1
ATOM 2611 C C . GLU B 1 147 ? 3.654 25.266 19.344 1 95.19 147 GLU B C 1
ATOM 2613 O O . GLU B 1 147 ? 4.508 25.766 20.078 1 95.19 147 GLU B O 1
ATOM 2618 N N . LYS B 1 148 ? 3.949 24.453 18.469 1 96.5 148 LYS B N 1
ATOM 2619 C CA . LYS B 1 148 ? 5.316 24.109 18.094 1 96.5 148 LYS B CA 1
ATOM 2620 C C . LYS B 1 148 ? 5.465 24.016 16.578 1 96.5 148 LYS B C 1
ATOM 2622 O O . LYS B 1 148 ? 4.68 23.328 15.914 1 96.5 148 LYS B O 1
ATOM 2627 N N . VAL B 1 149 ? 6.383 24.688 16.062 1 95.75 149 VAL B N 1
ATOM 2628 C CA . VAL B 1 149 ? 6.648 24.594 14.625 1 95.75 149 VAL B CA 1
ATOM 2629 C C . VAL B 1 149 ? 7.688 23.516 14.359 1 95.75 149 VAL B C 1
ATOM 2631 O O . VAL B 1 149 ? 8.734 23.469 15.008 1 95.75 149 VAL B O 1
ATOM 2634 N N . VAL B 1 150 ? 7.348 22.641 13.484 1 96.81 150 VAL B N 1
ATOM 2635 C CA . VAL B 1 150 ? 8.258 21.562 13.125 1 96.81 150 VAL B CA 1
ATOM 2636 C C . VAL B 1 150 ? 8.438 21.516 11.609 1 96.81 150 VAL B C 1
ATOM 2638 O O . VAL B 1 150 ? 7.73 22.203 10.875 1 96.81 150 VAL B O 1
ATOM 2641 N N . SER B 1 151 ? 9.438 20.75 11.219 1 95.38 151 SER B N 1
ATOM 2642 C CA . SER B 1 151 ? 9.719 20.625 9.789 1 95.38 151 SER B CA 1
ATOM 2643 C C . SER B 1 151 ? 9.648 19.172 9.336 1 95.38 151 SER B C 1
ATOM 2645 O O . SER B 1 151 ? 10 18.25 10.094 1 95.38 151 SER B O 1
ATOM 2647 N N . ILE B 1 152 ? 9.188 18.953 8.141 1 95.06 152 ILE B N 1
ATOM 2648 C CA . ILE B 1 152 ? 9.117 17.609 7.582 1 95.06 152 ILE B CA 1
ATOM 2649 C C . ILE B 1 152 ? 9.938 17.531 6.301 1 95.06 152 ILE B C 1
ATOM 2651 O O . ILE B 1 152 ? 9.68 18.281 5.344 1 95.06 152 ILE B O 1
ATOM 2655 N N . GLY B 1 153 ? 10.953 16.828 6.312 1 93.19 153 GLY B N 1
ATOM 2656 C CA . GLY B 1 153 ? 11.734 16.406 5.164 1 93.19 153 GLY B CA 1
ATOM 2657 C C . GLY B 1 153 ? 11.641 14.906 4.898 1 93.19 153 GLY B C 1
ATOM 2658 O O . GLY B 1 153 ? 10.656 14.266 5.285 1 93.19 153 GLY B O 1
ATOM 2659 N N . LEU B 1 154 ? 12.547 14.422 4.145 1 90.5 154 LEU B N 1
ATOM 2660 C CA . LEU B 1 154 ? 12.547 13.023 3.727 1 90.5 154 LEU B CA 1
ATOM 2661 C C . LEU B 1 154 ? 12.547 12.094 4.938 1 90.5 154 LEU B C 1
ATOM 2663 O O . LEU B 1 154 ? 11.773 11.133 4.992 1 90.5 154 LEU B O 1
ATOM 2667 N N . GLU B 1 155 ? 13.359 12.367 5.891 1 91.12 155 GLU B N 1
ATOM 2668 C CA . GLU B 1 155 ? 13.469 11.508 7.066 1 91.12 155 GLU B CA 1
ATOM 2669 C C . GLU B 1 155 ? 12.156 11.461 7.848 1 91.12 155 GLU B C 1
ATOM 2671 O O . GLU B 1 155 ? 11.688 10.383 8.219 1 91.12 155 GLU B O 1
ATOM 2676 N N . GLU B 1 156 ? 11.586 12.625 8.117 1 95.19 156 GLU B N 1
ATOM 2677 C CA . GLU B 1 156 ? 10.32 12.688 8.844 1 95.19 156 GLU B CA 1
ATOM 2678 C C . GLU B 1 156 ? 9.195 12.023 8.055 1 95.19 156 GLU B C 1
ATOM 2680 O O . GLU B 1 156 ? 8.305 11.406 8.633 1 95.19 156 GLU B O 1
ATOM 2685 N N . ALA B 1 157 ? 9.258 12.195 6.785 1 94.38 157 ALA B N 1
ATOM 2686 C CA . ALA B 1 157 ? 8.242 11.602 5.926 1 94.38 157 ALA B CA 1
ATOM 2687 C C . ALA B 1 157 ? 8.273 10.078 6.012 1 94.38 157 ALA B C 1
ATOM 2689 O O . ALA B 1 157 ? 7.23 9.43 6.07 1 94.38 157 ALA B O 1
ATOM 2690 N N . LEU B 1 158 ? 9.469 9.516 5.977 1 90.75 158 LEU B N 1
ATOM 2691 C CA . LEU B 1 158 ? 9.625 8.07 6.102 1 90.75 158 LEU B CA 1
ATOM 2692 C C . LEU B 1 158 ? 9.141 7.59 7.465 1 90.75 158 LEU B C 1
ATOM 2694 O O . LEU B 1 158 ? 8.469 6.559 7.562 1 90.75 158 LEU B O 1
ATOM 2698 N N . HIS B 1 159 ? 9.492 8.32 8.469 1 94.31 159 HIS B N 1
ATOM 2699 C CA . HIS B 1 159 ? 9.016 7.988 9.805 1 94.31 159 HIS B CA 1
ATOM 2700 C C . HIS B 1 159 ? 7.496 8.094 9.898 1 94.31 159 HIS B C 1
ATOM 2702 O O . HIS B 1 159 ? 6.852 7.277 10.562 1 94.31 159 HIS B O 1
ATOM 2708 N N . LEU B 1 160 ? 6.934 9.109 9.273 1 96.12 160 LEU B N 1
ATOM 2709 C CA . LEU B 1 160 ?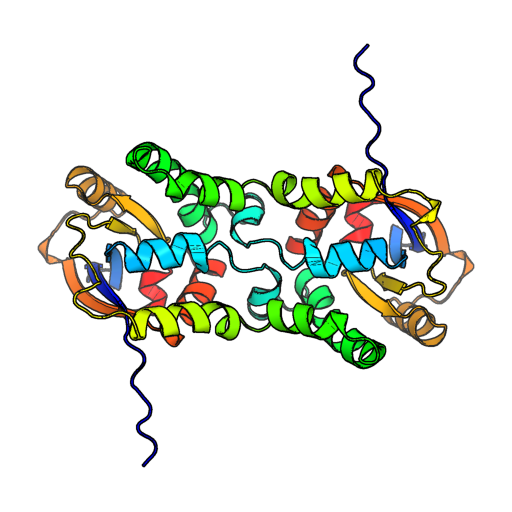 5.484 9.281 9.242 1 96.12 160 LEU B CA 1
ATOM 2710 C C . LEU B 1 160 ? 4.805 8.07 8.609 1 96.12 160 LEU B C 1
ATOM 2712 O O . LEU B 1 160 ? 3.783 7.598 9.109 1 96.12 160 LEU B O 1
ATOM 2716 N N . LEU B 1 161 ? 5.359 7.613 7.523 1 92.81 161 LEU B N 1
ATOM 2717 C CA . LEU B 1 161 ? 4.828 6.434 6.848 1 92.81 161 LEU B CA 1
ATOM 2718 C C . LEU B 1 161 ? 4.828 5.227 7.785 1 92.81 161 LEU B C 1
ATOM 2720 O O . LEU B 1 161 ? 3.826 4.516 7.887 1 92.81 161 LEU B O 1
ATOM 2724 N N . HIS B 1 162 ? 5.914 5.012 8.469 1 90.62 162 HIS B N 1
ATOM 2725 C CA . HIS B 1 162 ? 6.016 3.922 9.438 1 90.62 162 HIS B CA 1
ATOM 2726 C C . HIS B 1 162 ? 4.953 4.051 10.523 1 90.62 162 HIS B C 1
ATOM 2728 O O . HIS B 1 162 ? 4.262 3.078 10.844 1 90.62 162 HIS B O 1
ATOM 2734 N N . CYS B 1 163 ? 4.789 5.203 11.062 1 93.38 163 CYS B N 1
ATOM 2735 C CA . CYS B 1 163 ? 3.838 5.438 12.141 1 93.38 163 CYS B CA 1
ATOM 2736 C C . CYS B 1 163 ? 2.404 5.293 11.641 1 93.38 163 CYS B C 1
ATOM 2738 O O . CYS B 1 163 ? 1.546 4.766 12.352 1 93.38 163 CYS B O 1
ATOM 2740 N N . ALA B 1 164 ? 2.131 5.82 10.461 1 93.31 164 ALA B N 1
ATOM 2741 C CA . ALA B 1 164 ? 0.785 5.762 9.898 1 93.31 164 ALA B CA 1
ATOM 2742 C C . ALA B 1 164 ? 0.316 4.32 9.742 1 93.31 164 ALA B C 1
ATOM 2744 O O . ALA B 1 164 ? -0.879 4.031 9.852 1 93.31 164 ALA B O 1
ATOM 2745 N N . LEU B 1 165 ? 1.234 3.379 9.5 1 87.38 165 LEU B N 1
ATOM 2746 C CA . LEU B 1 165 ? 0.914 1.974 9.273 1 87.38 165 LEU B CA 1
ATOM 2747 C C . LEU B 1 165 ? 0.729 1.241 10.602 1 87.38 165 LEU B C 1
ATOM 2749 O O . LEU B 1 165 ? 0.091 0.187 10.648 1 87.38 165 LEU B O 1
ATOM 2753 N N . HIS B 1 166 ? 1.203 1.847 11.727 1 87.25 166 HIS B N 1
ATOM 2754 C CA . HIS B 1 166 ? 1.303 1.033 12.938 1 87.25 166 HIS B CA 1
ATOM 2755 C C . HIS B 1 166 ? 0.614 1.711 14.117 1 87.25 166 HIS B C 1
ATOM 2757 O O . HIS B 1 166 ? 0.455 1.106 15.18 1 87.25 166 HIS B O 1
ATOM 2763 N N . SER B 1 167 ? 0.254 2.949 13.922 1 86.62 167 SER B N 1
ATOM 2764 C CA . SER B 1 167 ? -0.288 3.695 15.055 1 86.62 167 SER B CA 1
ATOM 2765 C C . SER B 1 167 ? -1.409 4.629 14.609 1 86.62 167 SER B C 1
ATOM 2767 O O . SER B 1 167 ? -1.542 4.934 13.422 1 86.62 167 SER B O 1
ATOM 2769 N N . GLU B 1 168 ? -2.211 5.008 15.594 1 91.31 168 GLU B N 1
ATOM 2770 C CA . GLU B 1 168 ? -3.248 6.004 15.344 1 91.31 168 GLU B CA 1
ATOM 2771 C C . GLU B 1 168 ? -2.77 7.406 15.703 1 91.31 168 GLU B C 1
ATOM 2773 O O . GLU B 1 168 ? -3.506 8.383 15.539 1 91.31 168 GLU B O 1
ATOM 2778 N N . GLU B 1 169 ? -1.636 7.465 16.219 1 95 169 GLU B N 1
ATOM 2779 C CA . GLU B 1 169 ? -1.058 8.734 16.656 1 95 169 GLU B CA 1
ATOM 2780 C C . GLU B 1 169 ? 0.223 9.047 15.883 1 95 169 GLU B C 1
ATOM 2782 O O . GLU B 1 169 ? 1.301 9.141 16.469 1 95 169 GLU B O 1
ATOM 2787 N N . ALA B 1 170 ? 0.045 9.305 14.656 1 96.88 170 ALA B N 1
ATOM 2788 C CA . ALA B 1 170 ? 1.178 9.375 13.742 1 96.88 170 ALA B CA 1
ATOM 2789 C C . ALA B 1 170 ? 1.998 10.641 13.984 1 96.88 170 ALA B C 1
ATOM 2791 O O . ALA B 1 170 ? 3.225 10.578 14.102 1 96.88 170 ALA B O 1
ATOM 2792 N N . LEU B 1 171 ? 1.353 11.82 14.078 1 98.06 171 LEU B N 1
ATOM 2793 C CA . LEU B 1 171 ? 2.09 13.07 14.258 1 98.06 171 LEU B CA 1
ATOM 2794 C C . LEU B 1 171 ? 2.789 13.094 15.609 1 98.06 171 LEU B C 1
ATOM 2796 O O . LEU B 1 171 ? 3.939 13.523 15.711 1 98.06 171 LEU B O 1
ATOM 2800 N N . THR B 1 172 ? 2.137 12.633 16.656 1 97.81 172 THR B N 1
ATOM 2801 C CA . THR B 1 172 ? 2.723 12.562 17.984 1 97.81 172 THR B CA 1
ATOM 2802 C C . THR B 1 172 ? 3.992 11.711 17.969 1 97.81 172 THR B C 1
ATOM 2804 O O . THR B 1 172 ? 5.027 12.133 18.5 1 97.81 172 THR B O 1
ATOM 2807 N N . ASN B 1 173 ? 3.945 10.586 17.344 1 96.94 173 ASN B N 1
ATOM 2808 C CA . ASN B 1 173 ? 5.07 9.656 17.312 1 96.94 173 ASN B CA 1
ATOM 2809 C C . ASN B 1 173 ? 6.246 10.219 16.516 1 96.94 173 ASN B C 1
ATOM 2811 O O . ASN B 1 173 ? 7.402 9.953 16.844 1 96.94 173 ASN B O 1
ATOM 2815 N N . VAL B 1 174 ? 5.984 10.969 15.523 1 97.38 174 VAL B N 1
ATOM 2816 C CA . VAL B 1 174 ? 7.047 11.477 14.656 1 97.38 174 VAL B CA 1
ATOM 2817 C C . VAL B 1 174 ? 7.699 12.695 15.312 1 97.38 174 VAL B C 1
ATOM 2819 O O . VAL B 1 174 ? 8.922 12.859 15.242 1 97.38 174 VAL B O 1
ATOM 2822 N N . PHE B 1 175 ? 6.91 13.484 16 1 97.44 175 PHE B N 1
ATOM 2823 C CA . PHE B 1 175 ? 7.434 14.805 16.312 1 97.44 175 PHE B CA 1
ATOM 2824 C C . PHE B 1 175 ? 7.594 14.984 17.828 1 97.44 175 PHE B C 1
ATOM 2826 O O . PHE B 1 175 ? 8.203 15.953 18.281 1 97.44 175 PHE B O 1
ATOM 2833 N N . LEU B 1 176 ? 6.965 14.203 18.609 1 95.44 176 LEU B N 1
ATOM 2834 C CA . LEU B 1 176 ? 7.078 14.328 20.062 1 95.44 176 LEU B CA 1
ATOM 2835 C C . LEU B 1 176 ? 7.812 13.133 20.656 1 95.44 176 LEU B C 1
ATOM 2837 O O . LEU B 1 176 ? 7.926 12.086 20.016 1 95.44 176 LEU B O 1
#

InterPro domains:
  IPR007750 Protein of unknown function DUF674 [PF05056] (8-79)
  IPR007750 Protein of unknown function DUF674 [PF05056] (112-176)
  IPR007750 Protein of unknown function DUF674 [PTHR33103] (7-176)